Protein AF-A0A183DVW0-F1 (afdb_monomer_lite)

Foldseek 3Di:
DDDPDPDPDDPDPDDDDDDDDDDDDPDPPPPV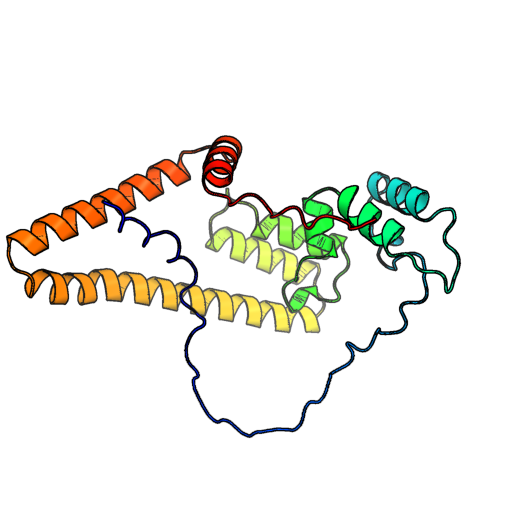PPPQPFFDQDPCLVLDDPPLSVVLCVLCVPDDTNDDCPVSVVVNLVPDDPLRNCLVVNDQQPLCPPPRSVLSSLLVCLVVPPVDDDVRSVVSNLVSCVVGGDPVSNVSVVVVVVVVVVVVVVVVCCCVCCVPPVCVVVLVVDDPVVNVVVVVVVVVVVVVVVVCVPDDPVVNVVVVVVPDDDDPPPDPDD

Sequence (222 aa):
MFYLFLSFMEFSYVQAMQWATIRVHPALFISQEAATRQCSLPSFVNDLPNVERKEVIAVWKDYKRGEDCSEQRQETQEILPSDVRALLFGRPPAFLKDAPVAVKKMFRDIMQNKSVDHEEKKQQLSKLAEEVLSRRQLSDFKRYLDEHEQRRQEFQNKVSHNILNANSVIVNSLSPEARDVYEKLERLKIERAKLIEEMNDDVRKELRDLYRKPKSKKSRKS

Structure (mmCIF, N/CA/C/O backbone):
data_AF-A0A183DVW0-F1
#
_entry.id   AF-A0A183DVW0-F1
#
loop_
_atom_site.group_PDB
_atom_site.id
_atom_site.type_symbol
_atom_site.label_atom_id
_atom_site.label_alt_id
_atom_site.label_comp_id
_atom_site.label_asym_id
_atom_site.label_entity_id
_atom_site.label_seq_id
_atom_site.pdbx_PDB_ins_code
_atom_site.Cartn_x
_atom_site.Cartn_y
_atom_site.Cartn_z
_atom_site.occupancy
_atom_site.B_iso_or_equiv
_atom_site.auth_seq_id
_atom_site.auth_comp_id
_atom_site.auth_asym_id
_atom_site.auth_atom_id
_atom_site.pdbx_PDB_model_num
ATOM 1 N N . MET A 1 1 ? -4.619 34.168 24.672 1.00 39.38 1 MET A N 1
ATOM 2 C CA . MET A 1 1 ? -4.550 34.008 23.204 1.00 39.38 1 MET A CA 1
ATOM 3 C C . MET A 1 1 ? -3.411 33.041 22.909 1.00 39.38 1 MET A C 1
ATOM 5 O O . MET A 1 1 ? -2.338 33.251 23.450 1.00 39.38 1 MET A O 1
ATOM 9 N N . PHE A 1 2 ? -3.676 32.003 22.110 1.00 31.91 2 PHE A N 1
ATOM 10 C CA . PHE A 1 2 ? -2.737 30.970 21.635 1.00 31.91 2 PHE A CA 1
ATOM 11 C C . PHE A 1 2 ? -2.302 29.858 22.603 1.00 31.91 2 PHE A C 1
ATOM 13 O O . PHE A 1 2 ? -1.141 29.764 22.967 1.00 31.91 2 PHE A O 1
ATOM 20 N N . TYR A 1 3 ? -3.218 28.924 22.876 1.00 26.55 3 TYR A N 1
ATOM 21 C CA . TYR A 1 3 ? -2.894 27.490 22.953 1.00 26.55 3 TYR A CA 1
ATOM 22 C C . TYR A 1 3 ? -4.034 26.685 22.306 1.00 26.55 3 TYR A C 1
ATOM 24 O O . TYR A 1 3 ? -4.812 26.006 22.961 1.00 26.55 3 TYR A O 1
ATOM 32 N N . LEU A 1 4 ? -4.151 26.812 20.982 1.00 33.84 4 LEU A N 1
ATOM 33 C CA . LEU A 1 4 ? -4.929 25.925 20.112 1.00 33.84 4 LEU A CA 1
ATOM 34 C C . LEU A 1 4 ? -3.948 25.338 19.094 1.00 33.84 4 LEU A C 1
ATOM 36 O O . LEU A 1 4 ? -3.818 25.857 17.992 1.00 33.84 4 LEU A O 1
ATOM 40 N N . PHE A 1 5 ? -3.174 24.324 19.490 1.00 32.84 5 PHE A N 1
ATOM 41 C CA . PHE A 1 5 ? -2.245 23.644 18.571 1.00 32.84 5 PHE A CA 1
ATOM 42 C C . PHE A 1 5 ? -2.031 22.153 18.878 1.00 32.84 5 PHE A C 1
ATOM 44 O O . PHE A 1 5 ? -1.003 21.580 18.528 1.00 32.84 5 PHE A O 1
ATOM 51 N N . LEU A 1 6 ? -3.013 21.491 19.496 1.00 31.42 6 LEU A N 1
ATOM 52 C CA . LEU A 1 6 ? -2.963 20.054 19.776 1.00 31.42 6 LEU A CA 1
ATOM 53 C C . LEU A 1 6 ? -4.195 19.352 19.200 1.00 31.42 6 LEU A C 1
ATOM 55 O O . LEU A 1 6 ? -5.159 19.112 19.915 1.00 31.42 6 LEU A O 1
ATOM 59 N N . SER A 1 7 ? -4.181 19.058 17.895 1.00 30.20 7 SER A N 1
ATOM 60 C CA . SER A 1 7 ? -5.016 17.999 17.277 1.00 30.20 7 SER A CA 1
ATOM 61 C C . SER A 1 7 ? -4.587 17.646 15.844 1.00 30.20 7 SER A C 1
ATOM 63 O O . SER A 1 7 ? -5.391 17.215 15.021 1.00 30.20 7 SER A O 1
ATOM 65 N N . PHE A 1 8 ? -3.301 17.799 15.524 1.00 31.66 8 PHE A N 1
ATOM 66 C CA . PHE A 1 8 ? -2.754 17.378 14.233 1.00 31.66 8 PHE A CA 1
ATOM 67 C C . PHE A 1 8 ? -1.784 16.208 14.396 1.00 31.66 8 PHE A C 1
ATOM 69 O O . PHE A 1 8 ? -0.698 16.255 13.836 1.00 31.66 8 PHE A O 1
ATOM 76 N N . MET A 1 9 ? -2.116 15.192 15.207 1.00 30.73 9 MET A N 1
ATOM 77 C CA . MET A 1 9 ? -1.279 13.986 15.307 1.00 30.73 9 MET A CA 1
ATOM 78 C C . MET A 1 9 ? -1.910 12.814 16.090 1.00 30.73 9 MET A C 1
ATOM 80 O O . MET A 1 9 ? -1.334 12.342 17.056 1.00 30.73 9 MET A O 1
ATOM 84 N N . GLU A 1 10 ? -3.054 12.277 15.662 1.00 32.62 10 GLU A N 1
ATOM 85 C CA . GLU A 1 10 ? -3.499 10.943 16.128 1.00 32.62 10 GLU A CA 1
ATOM 86 C C . GLU A 1 10 ? -3.993 10.066 14.970 1.00 32.62 10 GLU A C 1
ATOM 88 O O . GLU A 1 10 ? -5.107 9.561 14.944 1.00 32.62 10 GLU A O 1
ATOM 93 N N . PHE A 1 11 ? -3.114 9.880 13.985 1.00 29.50 11 PHE A N 1
ATOM 94 C CA . PHE A 1 11 ? -3.151 8.736 13.066 1.00 29.50 11 PHE A CA 1
ATOM 95 C C . PHE A 1 11 ? -1.743 8.134 12.932 1.00 29.50 11 PHE A C 1
ATOM 97 O O . PHE A 1 11 ? -1.257 7.896 11.836 1.00 29.50 11 PHE A O 1
ATOM 104 N N . SER A 1 12 ? -1.071 7.936 14.073 1.00 36.94 12 SER A N 1
ATOM 105 C CA . SER A 1 12 ? 0.217 7.230 14.183 1.00 36.94 12 SER A CA 1
ATOM 106 C C . SER A 1 12 ? 0.403 6.666 15.600 1.00 36.94 12 SER A C 1
ATOM 108 O O . SER A 1 12 ? 1.371 6.994 16.276 1.00 36.94 12 SER A O 1
ATOM 110 N N . TYR A 1 13 ? -0.530 5.845 16.090 1.00 30.42 13 TYR A N 1
ATOM 111 C CA . TYR A 1 13 ? -0.433 5.234 17.425 1.00 30.42 13 TYR A CA 1
ATOM 112 C C . TYR A 1 13 ? -0.079 3.742 17.354 1.00 30.42 13 TYR A C 1
ATOM 114 O O . TYR A 1 13 ? -0.803 2.899 17.862 1.00 30.42 13 TYR A O 1
ATOM 122 N N . VAL A 1 14 ? 1.051 3.414 16.717 1.00 32.41 14 VAL A N 1
ATOM 123 C CA . VAL A 1 14 ? 1.856 2.218 17.041 1.00 32.41 14 VAL A CA 1
ATOM 124 C C . VAL A 1 14 ? 3.327 2.530 16.736 1.00 32.41 14 VAL A C 1
ATOM 126 O O . VAL A 1 14 ? 3.846 2.082 15.724 1.00 32.41 14 VAL A O 1
ATOM 129 N N . GLN A 1 15 ? 3.993 3.346 17.561 1.00 34.50 15 GLN A N 1
ATOM 130 C CA . GLN A 1 15 ? 5.460 3.319 17.733 1.00 34.50 15 GLN A CA 1
ATOM 131 C C . GLN A 1 15 ? 5.902 4.341 18.791 1.00 34.50 15 GLN A C 1
ATOM 133 O O . GLN A 1 15 ? 6.433 5.397 18.468 1.00 34.50 15 GLN A O 1
ATOM 138 N N . ALA A 1 16 ? 5.687 4.041 20.072 1.00 31.92 16 ALA A N 1
ATOM 139 C CA . ALA A 1 16 ? 6.362 4.771 21.147 1.00 31.92 16 ALA A CA 1
ATOM 140 C C . ALA A 1 16 ? 6.329 3.992 22.469 1.00 31.92 16 ALA A C 1
ATOM 142 O O . ALA A 1 16 ? 5.643 4.388 23.401 1.00 31.92 16 ALA A O 1
ATOM 143 N N . MET A 1 17 ? 7.087 2.898 22.570 1.00 28.72 17 MET A N 1
ATOM 144 C CA . MET A 1 17 ? 7.565 2.403 23.867 1.00 28.72 17 MET A CA 1
ATOM 145 C C . MET A 1 17 ? 8.915 1.702 23.708 1.00 28.72 17 MET A C 1
ATOM 147 O O . MET A 1 17 ? 8.963 0.507 23.446 1.00 28.72 17 MET A O 1
ATOM 151 N N . GLN A 1 18 ? 10.005 2.448 23.899 1.00 29.31 18 GLN A N 1
ATOM 152 C CA . GLN A 1 18 ? 11.153 1.967 24.675 1.00 29.31 18 GLN A CA 1
ATOM 153 C C . GLN A 1 18 ? 12.089 3.133 25.000 1.00 29.31 18 GLN A C 1
ATOM 155 O O . GLN A 1 18 ? 12.754 3.681 24.125 1.00 29.31 18 GLN A O 1
ATOM 160 N N . TRP A 1 19 ? 12.118 3.518 26.277 1.00 25.92 19 TRP A N 1
ATOM 161 C CA . TRP A 1 19 ? 13.120 4.419 26.836 1.00 25.92 19 TRP A CA 1
ATOM 162 C C . TRP A 1 19 ? 14.143 3.611 27.646 1.00 25.92 19 TRP A C 1
ATOM 164 O O . TRP A 1 19 ? 13.775 2.749 28.437 1.00 25.92 19 TRP A O 1
ATOM 174 N N . ALA A 1 20 ? 15.410 3.986 27.449 1.00 27.67 20 ALA A N 1
ATOM 175 C CA . ALA A 1 20 ? 16.550 3.907 28.365 1.00 27.67 20 ALA A CA 1
ATOM 176 C C . ALA A 1 20 ? 17.162 2.535 28.729 1.00 27.67 20 ALA A C 1
ATOM 178 O O . ALA A 1 20 ? 16.873 1.954 29.767 1.00 27.67 20 ALA A O 1
ATOM 179 N N . THR A 1 21 ? 18.218 2.161 27.998 1.00 30.52 21 THR A N 1
ATOM 180 C CA . THR A 1 21 ? 19.529 1.930 28.637 1.00 30.52 21 THR A CA 1
ATOM 181 C C . THR A 1 21 ? 20.611 2.670 27.845 1.00 30.52 21 THR A C 1
ATOM 183 O O . THR A 1 21 ? 20.886 2.380 26.684 1.00 30.52 21 THR A O 1
ATOM 186 N N . ILE A 1 22 ? 21.191 3.696 28.468 1.00 32.31 22 ILE A N 1
ATOM 187 C CA . ILE A 1 22 ? 22.300 4.480 27.923 1.00 32.31 22 ILE A CA 1
ATOM 188 C C . ILE A 1 22 ? 23.582 3.685 28.187 1.00 32.31 22 ILE A C 1
ATOM 190 O O . ILE A 1 22 ? 24.065 3.638 29.316 1.00 32.31 22 ILE A O 1
ATOM 194 N N . ARG A 1 23 ? 24.151 3.068 27.148 1.00 37.84 23 ARG A N 1
ATOM 195 C CA . ARG A 1 23 ? 25.594 2.811 27.099 1.00 37.84 23 ARG A CA 1
ATOM 196 C C . ARG A 1 23 ? 26.214 3.899 26.245 1.00 37.84 23 ARG A C 1
ATOM 198 O O . ARG A 1 23 ? 25.945 3.993 25.052 1.00 37.84 23 ARG A O 1
ATOM 205 N N . VAL A 1 24 ? 27.038 4.721 26.882 1.00 37.19 24 VAL A N 1
ATOM 206 C CA . VAL A 1 24 ? 27.947 5.638 26.203 1.00 37.19 24 VAL A CA 1
ATOM 207 C C . VAL A 1 24 ? 28.871 4.771 25.348 1.00 37.19 24 VAL A C 1
ATOM 209 O O . VAL A 1 24 ? 29.672 3.996 25.871 1.00 37.19 24 VAL A O 1
ATOM 212 N N . HIS A 1 25 ? 28.692 4.818 24.031 1.00 33.09 25 HIS A N 1
ATOM 213 C CA . HIS A 1 25 ? 29.656 4.290 23.076 1.00 33.09 25 HIS A CA 1
ATOM 214 C C . HIS A 1 25 ? 30.290 5.468 22.343 1.00 33.09 25 HIS A C 1
ATOM 216 O O . HIS A 1 25 ? 29.579 6.405 21.967 1.00 33.09 25 HIS A O 1
ATOM 222 N N . PRO A 1 26 ? 31.628 5.464 22.220 1.00 35.41 26 PRO A N 1
ATOM 223 C CA . PRO A 1 26 ? 32.375 6.559 21.632 1.00 35.41 26 PRO A CA 1
ATOM 224 C C . PRO A 1 26 ? 31.905 6.777 20.198 1.00 35.41 26 PRO A C 1
ATOM 226 O O . PRO A 1 26 ? 31.497 5.833 19.524 1.00 35.41 26 PRO A O 1
ATOM 229 N N . ALA A 1 27 ? 31.943 8.038 19.775 1.00 41.25 27 ALA A N 1
ATOM 230 C CA . ALA A 1 27 ? 31.531 8.517 18.469 1.00 41.25 27 ALA A CA 1
ATOM 231 C C . ALA A 1 27 ? 32.080 7.646 17.327 1.00 41.25 27 ALA A C 1
ATOM 233 O O . ALA A 1 27 ? 33.147 7.901 16.777 1.00 41.25 27 ALA A O 1
ATOM 234 N N . LEU A 1 28 ? 31.303 6.644 16.924 1.00 30.86 28 LEU A N 1
ATOM 235 C CA . LEU A 1 28 ? 31.358 6.106 15.583 1.00 30.86 28 LEU A CA 1
ATOM 236 C C . LEU A 1 28 ? 30.520 7.061 14.748 1.00 30.86 28 LEU A C 1
ATOM 238 O O . LEU A 1 28 ? 29.301 6.928 14.630 1.00 30.86 28 LEU A O 1
ATOM 242 N N . PHE A 1 29 ? 31.201 8.056 14.182 1.00 35.06 29 PHE A N 1
ATOM 243 C CA . PHE A 1 29 ? 30.840 8.536 12.860 1.00 35.06 29 PHE A CA 1
ATOM 244 C C . PHE A 1 29 ? 30.747 7.295 11.971 1.00 35.06 29 PHE A C 1
ATOM 246 O O . PHE A 1 29 ? 31.742 6.831 11.418 1.00 35.06 29 PHE A O 1
ATOM 253 N N . ILE A 1 30 ? 29.549 6.724 11.866 1.00 37.38 30 ILE A N 1
ATOM 254 C CA . ILE A 1 30 ? 29.206 5.874 10.740 1.00 37.38 30 ILE A CA 1
ATOM 255 C C . ILE A 1 30 ? 29.160 6.857 9.581 1.00 37.38 30 ILE A C 1
ATOM 257 O O . ILE A 1 30 ? 28.133 7.472 9.295 1.00 37.38 30 ILE A O 1
ATOM 261 N N . SER A 1 31 ? 30.337 7.078 8.989 1.00 36.72 31 SER A N 1
ATOM 262 C CA . SER A 1 31 ? 30.444 7.486 7.603 1.00 36.72 31 SER A CA 1
ATOM 263 C C . SER A 1 31 ? 29.489 6.564 6.876 1.00 36.72 31 SER A C 1
ATOM 265 O O . SER A 1 31 ? 29.667 5.346 6.890 1.00 36.72 31 SER A O 1
ATOM 267 N N . GLN A 1 32 ? 28.379 7.137 6.421 1.00 36.25 32 GLN A N 1
ATOM 268 C CA . GLN A 1 32 ? 27.374 6.443 5.652 1.00 36.25 32 GLN A CA 1
ATOM 269 C C . GLN A 1 32 ? 28.138 5.834 4.495 1.00 36.25 32 GLN A C 1
ATOM 271 O O . GLN A 1 32 ? 28.604 6.557 3.617 1.00 36.25 32 GLN A O 1
ATOM 276 N N . GLU A 1 33 ? 28.376 4.533 4.592 1.00 39.00 33 GLU A N 1
ATOM 277 C CA . GLU A 1 33 ? 29.181 3.805 3.643 1.00 39.00 33 GLU A CA 1
ATOM 278 C C . GLU A 1 33 ? 28.456 3.966 2.320 1.00 39.00 33 GLU A C 1
ATOM 280 O O . GLU A 1 33 ? 27.382 3.403 2.079 1.00 39.00 33 GLU A O 1
ATOM 285 N N . ALA A 1 34 ? 28.992 4.881 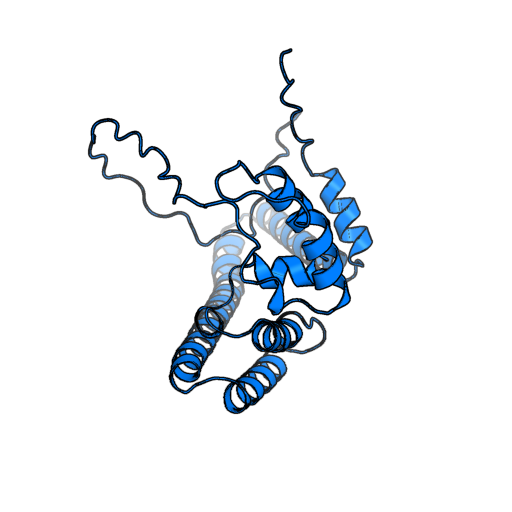1.516 1.00 41.25 34 ALA A N 1
ATOM 286 C CA . ALA A 1 34 ? 28.664 5.056 0.135 1.00 41.25 34 ALA A CA 1
ATOM 287 C C . ALA A 1 34 ? 29.018 3.717 -0.493 1.00 41.25 34 ALA A C 1
ATOM 289 O O . ALA A 1 34 ? 30.143 3.504 -0.937 1.00 41.25 34 ALA A O 1
ATOM 290 N N . ALA A 1 35 ? 28.054 2.790 -0.472 1.00 42.34 35 ALA A N 1
ATOM 291 C CA . ALA A 1 35 ? 28.024 1.675 -1.389 1.00 42.34 35 ALA A CA 1
ATOM 292 C C . ALA A 1 35 ? 28.413 2.291 -2.722 1.00 42.34 35 ALA A C 1
ATOM 294 O O . ALA A 1 35 ? 27.750 3.227 -3.174 1.00 42.34 35 ALA A O 1
ATOM 295 N N . THR A 1 36 ? 29.557 1.877 -3.242 1.00 47.56 36 THR A N 1
ATOM 296 C CA . THR A 1 36 ? 30.222 2.425 -4.414 1.00 47.56 36 THR A CA 1
ATOM 297 C C . THR A 1 36 ? 29.284 2.282 -5.608 1.00 47.56 36 THR A C 1
ATOM 299 O O . THR A 1 36 ? 29.348 1.333 -6.384 1.00 47.56 36 THR A O 1
ATOM 302 N N . ARG A 1 37 ? 28.322 3.203 -5.731 1.00 59.03 37 ARG A N 1
ATOM 303 C CA . ARG A 1 37 ? 27.314 3.223 -6.785 1.00 59.03 37 ARG A CA 1
ATOM 304 C C . ARG A 1 37 ? 27.993 3.779 -8.016 1.00 59.03 37 ARG A C 1
ATOM 306 O O . ARG A 1 37 ? 27.774 4.934 -8.366 1.00 59.03 37 ARG A O 1
ATOM 313 N N . GLN A 1 38 ? 28.821 2.952 -8.651 1.00 68.44 38 GLN A N 1
ATOM 314 C CA . GLN A 1 38 ? 29.338 3.230 -9.982 1.00 68.44 38 GLN A CA 1
ATOM 315 C C . GLN A 1 38 ? 28.176 3.756 -10.823 1.00 68.44 38 GLN A C 1
ATOM 317 O O . GLN A 1 38 ? 27.142 3.082 -10.937 1.00 68.44 38 GLN A O 1
ATOM 322 N N . CYS A 1 39 ? 28.304 4.984 -11.331 1.00 79.69 39 CYS A N 1
ATOM 323 C CA . CYS A 1 39 ? 27.283 5.529 -12.202 1.00 79.69 39 CYS A CA 1
ATOM 324 C C . CYS A 1 39 ? 27.058 4.558 -13.364 1.00 79.69 39 CYS A C 1
ATOM 326 O O . CYS A 1 39 ? 27.977 4.191 -14.095 1.00 79.69 39 CYS A O 1
ATOM 328 N N . SER A 1 40 ? 25.841 4.042 -13.433 1.00 82.25 40 SER A N 1
ATOM 329 C CA . SER A 1 40 ? 25.430 2.994 -14.351 1.00 82.25 40 SER A CA 1
ATOM 330 C C . SER A 1 40 ? 23.932 3.098 -14.553 1.00 82.25 40 SER A C 1
ATOM 332 O O . SER A 1 40 ? 23.210 3.488 -13.628 1.00 82.25 40 SER A O 1
ATOM 334 N N . LEU A 1 41 ? 23.486 2.741 -15.759 1.00 86.19 41 LEU A N 1
ATOM 335 C CA . LEU A 1 41 ? 22.072 2.680 -16.093 1.00 86.19 41 LEU A CA 1
ATOM 336 C C . LEU A 1 41 ? 21.328 1.840 -15.036 1.00 86.19 41 LEU A C 1
ATOM 338 O O . LEU A 1 41 ? 21.763 0.720 -14.746 1.00 86.19 41 LEU A O 1
ATOM 342 N N . PRO A 1 42 ? 20.234 2.347 -14.440 1.00 84.25 42 PRO A N 1
ATOM 343 C CA . PRO A 1 42 ? 19.524 1.610 -13.409 1.00 84.25 42 PRO A CA 1
ATOM 344 C C . PRO A 1 42 ? 19.016 0.259 -13.925 1.00 84.25 42 PRO A C 1
ATOM 346 O O . PRO A 1 42 ? 18.462 0.163 -15.018 1.00 84.25 42 PRO A O 1
ATOM 349 N N . SER A 1 43 ? 19.152 -0.791 -13.114 1.00 83.12 43 SER A N 1
ATOM 350 C CA . SER A 1 43 ? 18.784 -2.158 -13.513 1.00 83.12 43 SER A CA 1
ATOM 351 C C . SER A 1 43 ? 17.299 -2.327 -13.855 1.00 83.12 43 SER A C 1
ATOM 353 O O . SER A 1 43 ? 16.956 -3.195 -14.648 1.00 83.12 43 SER A O 1
ATOM 355 N N . PHE A 1 44 ? 16.428 -1.478 -13.303 1.00 83.88 44 PHE A N 1
ATOM 356 C CA . PHE A 1 44 ? 14.981 -1.520 -13.528 1.00 83.88 44 PHE A CA 1
ATOM 357 C C . PHE A 1 44 ? 14.536 -0.928 -14.874 1.00 83.88 44 PHE A C 1
ATOM 359 O O . PHE A 1 44 ? 13.359 -1.026 -15.210 1.00 83.88 44 PHE A O 1
ATOM 366 N N . VAL A 1 45 ? 15.427 -0.288 -15.647 1.00 87.00 45 VAL A N 1
ATOM 367 C CA . VAL A 1 45 ? 15.048 0.395 -16.902 1.00 87.00 45 VAL A CA 1
ATOM 368 C C . VAL A 1 45 ? 14.399 -0.569 -17.897 1.00 87.00 45 VAL A C 1
ATOM 370 O O . VAL A 1 45 ? 13.431 -0.214 -18.563 1.00 87.00 45 VAL A O 1
ATOM 373 N N . ASN A 1 46 ? 14.871 -1.815 -17.953 1.00 84.31 46 ASN A N 1
ATOM 374 C CA . ASN A 1 46 ? 14.315 -2.831 -18.849 1.00 84.31 46 ASN A CA 1
ATOM 375 C C . ASN A 1 46 ? 12.922 -3.323 -18.433 1.00 84.31 46 ASN A C 1
ATOM 377 O O . ASN A 1 46 ? 12.201 -3.868 -19.270 1.00 84.31 46 ASN A O 1
ATOM 381 N N . ASP A 1 47 ? 12.528 -3.091 -17.181 1.00 81.44 47 ASP A N 1
ATOM 382 C CA . ASP A 1 47 ? 11.229 -3.491 -16.638 1.00 81.44 47 ASP A CA 1
ATOM 383 C C . ASP A 1 47 ? 10.168 -2.388 -16.785 1.00 81.44 47 ASP A C 1
ATOM 385 O O . ASP A 1 47 ? 8.994 -2.606 -16.482 1.00 81.44 47 ASP A O 1
ATOM 389 N N . LEU A 1 48 ? 10.569 -1.196 -17.244 1.00 83.06 48 LEU A N 1
ATOM 390 C CA . LEU A 1 48 ? 9.665 -0.074 -17.476 1.00 83.06 48 LEU A CA 1
ATOM 391 C C . LEU A 1 48 ? 8.804 -0.287 -18.732 1.00 83.06 48 LEU A C 1
ATOM 393 O O . LEU A 1 48 ? 9.296 -0.857 -19.723 1.00 83.06 48 LEU A O 1
ATOM 397 N N . PRO A 1 49 ? 7.555 0.225 -18.747 1.00 83.31 49 PRO A N 1
ATOM 398 C CA . PRO A 1 49 ? 6.770 0.307 -19.971 1.00 83.31 49 PRO A CA 1
ATOM 399 C C . PRO A 1 49 ? 7.470 1.186 -21.020 1.00 83.31 49 PRO A C 1
ATOM 401 O O . PRO A 1 49 ? 8.379 1.960 -20.722 1.00 83.31 49 PRO A O 1
ATOM 404 N N . ASN A 1 50 ? 7.090 1.018 -22.289 1.00 86.25 50 ASN A N 1
ATOM 405 C CA . ASN A 1 50 ? 7.842 1.569 -23.423 1.00 86.25 50 ASN A CA 1
ATOM 406 C C . ASN A 1 50 ? 8.002 3.098 -23.398 1.00 86.25 50 ASN A C 1
ATOM 408 O O . ASN A 1 50 ? 8.994 3.593 -23.933 1.00 86.25 50 ASN A O 1
ATOM 412 N N . VAL A 1 51 ? 7.043 3.833 -22.831 1.00 86.19 51 VAL A N 1
ATOM 413 C CA . VAL A 1 51 ? 7.074 5.302 -22.778 1.00 86.19 51 VAL A CA 1
ATOM 414 C C . VAL A 1 51 ? 8.110 5.753 -21.750 1.00 86.19 51 VAL A C 1
ATOM 416 O O . VAL A 1 51 ? 9.112 6.364 -22.115 1.00 86.19 51 VAL A O 1
ATOM 419 N N . GLU A 1 52 ? 7.948 5.329 -20.499 1.00 84.62 52 GLU A N 1
ATOM 420 C CA . GLU A 1 52 ? 8.825 5.674 -19.380 1.00 84.62 52 GLU A CA 1
ATOM 421 C C . GLU A 1 52 ? 10.250 5.165 -19.611 1.00 84.62 52 GLU A C 1
ATOM 423 O O . GLU A 1 52 ? 11.226 5.838 -19.288 1.00 84.62 52 GLU A O 1
ATOM 428 N N . ARG A 1 53 ? 10.401 3.986 -20.230 1.00 88.56 53 ARG A N 1
ATOM 429 C CA . ARG A 1 53 ? 11.712 3.441 -20.600 1.00 88.56 53 ARG A CA 1
ATOM 430 C C . ARG A 1 53 ? 12.483 4.391 -21.510 1.00 88.56 53 ARG A C 1
ATOM 432 O O . ARG A 1 53 ? 13.671 4.601 -21.286 1.00 88.56 53 ARG A O 1
ATOM 439 N N . LYS A 1 54 ? 11.835 4.936 -22.545 1.00 90.19 54 LYS A N 1
ATOM 440 C CA . LYS A 1 54 ? 12.488 5.843 -23.501 1.00 90.19 54 LYS A CA 1
ATOM 441 C C . LYS A 1 54 ? 12.925 7.137 -22.822 1.00 90.19 54 LYS A C 1
ATOM 443 O O . LYS A 1 54 ? 14.039 7.587 -23.070 1.00 90.19 54 LYS A O 1
ATOM 448 N N . GLU A 1 55 ? 12.088 7.688 -21.948 1.00 88.38 55 GLU A N 1
ATOM 449 C CA . GLU A 1 55 ? 12.407 8.903 -21.191 1.00 88.38 55 GLU A CA 1
ATOM 450 C C . GLU A 1 55 ? 13.589 8.678 -20.242 1.00 88.38 55 GLU A C 1
ATOM 452 O O . GLU A 1 55 ? 14.543 9.454 -20.249 1.00 88.38 55 GLU A O 1
ATOM 457 N N . VAL A 1 56 ? 13.599 7.565 -19.499 1.00 88.06 56 VAL A N 1
ATOM 458 C CA . VAL A 1 56 ? 14.728 7.239 -18.617 1.00 88.06 56 VAL A CA 1
ATOM 459 C C . VAL A 1 56 ? 16.001 6.970 -19.425 1.00 88.06 56 VAL A C 1
ATOM 461 O O . VAL A 1 56 ? 17.063 7.457 -19.056 1.00 88.06 56 VAL A O 1
ATOM 464 N N . ILE A 1 57 ? 15.941 6.272 -20.562 1.00 90.62 57 ILE A N 1
ATOM 465 C CA . ILE A 1 57 ? 17.125 6.100 -21.424 1.00 90.62 57 ILE A CA 1
ATOM 466 C C . ILE A 1 57 ? 17.655 7.457 -21.916 1.00 90.62 57 ILE A C 1
ATOM 468 O O . ILE A 1 57 ? 18.868 7.637 -21.981 1.00 90.62 57 ILE A O 1
ATOM 472 N N . ALA A 1 58 ? 16.779 8.424 -22.211 1.00 90.69 58 ALA A N 1
ATOM 473 C CA . ALA A 1 58 ? 17.186 9.758 -22.649 1.00 90.69 58 ALA A CA 1
ATOM 474 C C . ALA A 1 58 ? 17.918 10.550 -21.552 1.00 90.69 58 ALA A C 1
ATOM 476 O O . ALA A 1 58 ? 18.935 11.174 -21.850 1.00 90.69 58 ALA A O 1
ATOM 477 N N . VAL A 1 59 ? 17.463 10.470 -20.295 1.00 88.50 59 VAL A N 1
ATOM 478 C CA . VAL A 1 59 ? 18.148 11.071 -19.128 1.00 88.50 59 VAL A CA 1
ATOM 479 C C . VAL A 1 59 ? 19.548 10.475 -18.937 1.00 88.50 59 VAL A C 1
ATOM 481 O O . VAL A 1 59 ? 20.492 11.160 -18.552 1.00 88.50 59 VAL A O 1
ATOM 484 N N . TRP A 1 60 ? 19.705 9.188 -19.244 1.00 90.75 60 TRP A N 1
ATOM 485 C CA . TRP A 1 60 ? 20.954 8.449 -19.069 1.00 90.75 60 TRP A CA 1
ATOM 486 C C . TRP A 1 60 ? 21.784 8.337 -20.363 1.00 90.75 60 TRP A C 1
ATOM 488 O O . TRP A 1 60 ? 22.744 7.582 -20.403 1.00 90.75 60 TRP A O 1
ATOM 498 N N . LYS A 1 61 ? 21.482 9.064 -21.442 1.00 87.56 61 LYS A N 1
ATOM 499 C CA . LYS A 1 61 ? 22.186 8.871 -22.729 1.00 87.56 61 LYS A CA 1
ATOM 500 C C . LYS A 1 61 ? 23.698 9.169 -22.677 1.00 87.56 61 LYS A C 1
ATOM 502 O O . LYS A 1 61 ? 24.463 8.504 -23.367 1.00 87.56 61 LYS A O 1
ATOM 507 N N . ASP A 1 62 ? 24.113 10.109 -21.823 1.00 84.50 62 ASP A N 1
ATOM 508 C CA . ASP A 1 62 ? 25.495 10.612 -21.735 1.00 84.50 62 ASP A CA 1
ATOM 509 C C . ASP A 1 62 ? 26.193 10.238 -20.409 1.00 84.50 62 ASP A C 1
ATOM 511 O O . ASP A 1 62 ? 27.202 10.844 -20.041 1.00 84.50 62 ASP A O 1
ATOM 515 N N . TYR A 1 63 ? 25.668 9.260 -19.654 1.00 84.94 63 TYR A N 1
ATOM 516 C CA . TYR A 1 63 ? 26.270 8.891 -18.368 1.00 84.94 63 TYR A CA 1
ATOM 517 C C . TYR A 1 63 ? 27.645 8.237 -18.562 1.00 84.94 63 TYR A C 1
ATOM 519 O O . TYR A 1 63 ? 27.843 7.396 -19.444 1.00 84.94 63 TYR A O 1
ATOM 527 N N . LYS A 1 64 ? 28.592 8.549 -17.672 1.00 80.81 64 LYS A N 1
ATOM 528 C CA . LYS A 1 64 ? 29.912 7.910 -17.650 1.00 80.81 64 LYS A CA 1
ATOM 529 C C . LYS A 1 64 ? 30.109 7.094 -16.387 1.00 80.81 64 LYS A C 1
ATOM 531 O O . LYS A 1 64 ? 29.768 7.498 -15.276 1.00 80.81 64 LYS A O 1
ATOM 536 N N . ARG A 1 65 ? 30.691 5.907 -16.558 1.00 77.12 65 ARG A N 1
ATOM 537 C CA . ARG A 1 65 ? 30.952 4.999 -15.442 1.00 77.12 65 ARG A CA 1
ATOM 538 C C . ARG A 1 65 ? 31.996 5.606 -14.507 1.00 77.12 65 ARG A C 1
ATOM 540 O O . ARG A 1 65 ? 33.123 5.840 -14.920 1.00 77.12 65 ARG A O 1
ATOM 547 N N . GLY A 1 66 ? 31.619 5.789 -13.245 1.00 70.81 66 GLY A N 1
ATOM 548 C CA . GLY A 1 66 ? 32.501 6.330 -12.205 1.00 70.81 66 GLY A CA 1
ATOM 549 C C . GLY A 1 66 ? 32.357 7.833 -11.950 1.00 70.81 66 GLY A C 1
ATOM 550 O O . GLY A 1 66 ? 32.939 8.310 -10.982 1.00 70.81 66 GLY A O 1
ATOM 551 N N . GLU A 1 67 ? 31.560 8.554 -12.744 1.00 81.75 67 GLU A N 1
ATOM 552 C CA . GLU A 1 67 ? 31.166 9.937 -12.437 1.00 81.75 67 GLU A CA 1
ATOM 553 C C . GLU A 1 67 ? 30.014 9.985 -11.415 1.00 81.75 67 GLU A C 1
ATOM 555 O O . GLU A 1 67 ? 29.389 8.962 -11.105 1.00 81.75 67 GLU A O 1
ATOM 560 N N . ASP A 1 68 ? 29.744 11.172 -10.863 1.00 81.62 68 ASP A N 1
ATOM 561 C CA . ASP A 1 68 ? 28.556 11.401 -10.042 1.00 81.62 68 ASP A CA 1
ATOM 562 C C . ASP A 1 68 ? 27.317 11.475 -10.938 1.00 81.62 68 ASP A C 1
ATOM 564 O O . ASP A 1 68 ? 27.265 12.257 -11.880 1.00 81.62 68 ASP A O 1
ATOM 568 N N . CYS A 1 69 ? 26.310 10.661 -10.621 1.00 86.62 69 CYS A N 1
ATOM 569 C CA . CYS A 1 69 ? 25.042 10.625 -11.347 1.00 86.62 69 CYS A CA 1
ATOM 570 C C . CYS A 1 69 ? 23.853 10.986 -10.461 1.00 86.62 69 CYS A C 1
ATOM 572 O O . CYS A 1 69 ? 22.756 10.441 -10.603 1.00 86.62 69 CYS A O 1
ATOM 574 N N . SER A 1 70 ? 24.087 11.859 -9.481 1.00 82.81 70 SER A N 1
ATOM 575 C CA . SER A 1 70 ? 23.051 1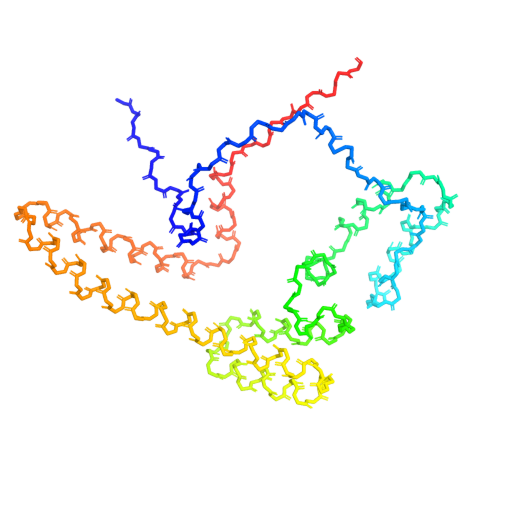2.384 -8.593 1.00 82.81 70 SER A CA 1
ATOM 576 C C . SER A 1 70 ? 21.952 13.119 -9.365 1.00 82.81 70 SER A C 1
ATOM 578 O O . SER A 1 70 ? 20.776 12.902 -9.073 1.00 82.81 70 SER A O 1
ATOM 580 N N . GLU A 1 71 ? 22.307 13.895 -10.394 1.00 81.88 71 GLU A N 1
ATOM 581 C CA . GLU A 1 71 ? 21.344 14.625 -11.231 1.00 81.88 71 GLU A CA 1
ATOM 582 C C . GLU A 1 71 ? 20.467 13.673 -12.051 1.00 81.88 71 GLU A C 1
ATOM 584 O O . GLU A 1 71 ? 19.246 13.712 -11.922 1.00 81.88 71 GLU A O 1
ATOM 589 N N . GLN A 1 72 ? 21.060 12.722 -12.780 1.00 85.88 72 GLN A N 1
ATOM 590 C CA . GLN A 1 72 ? 20.321 11.730 -13.573 1.00 85.88 72 GLN A CA 1
ATOM 591 C C . GLN A 1 72 ? 19.398 10.886 -12.687 1.00 85.88 72 GLN A C 1
ATOM 593 O O . GLN A 1 72 ? 18.281 10.54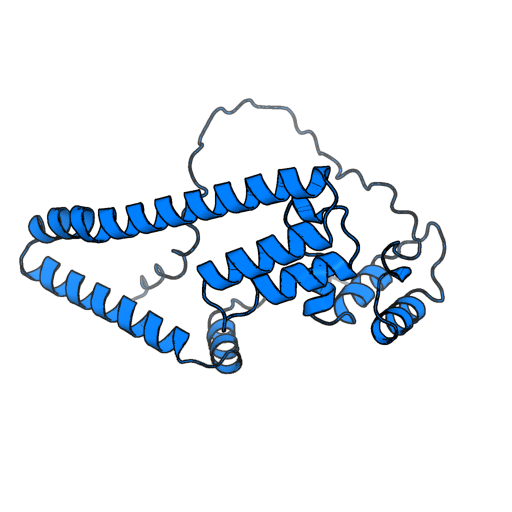2 -13.076 1.00 85.88 72 GLN A O 1
ATOM 598 N N . ARG A 1 73 ? 19.835 10.557 -11.463 1.00 84.38 73 ARG A N 1
ATOM 599 C CA . ARG A 1 73 ? 19.010 9.840 -10.478 1.00 84.38 73 ARG A CA 1
ATOM 600 C C . ARG A 1 73 ? 17.827 10.676 -10.003 1.00 84.38 73 ARG A C 1
ATOM 602 O O . ARG A 1 73 ? 16.744 10.113 -9.850 1.00 84.38 73 ARG A O 1
ATOM 609 N N . GLN A 1 74 ? 18.029 11.966 -9.746 1.00 83.06 74 GLN A N 1
ATOM 610 C CA . GLN A 1 74 ? 16.955 12.865 -9.339 1.00 83.06 74 GLN A CA 1
ATOM 611 C C . GLN A 1 74 ? 15.956 13.059 -10.482 1.00 83.06 74 GLN A C 1
ATOM 613 O O . GLN A 1 74 ? 14.764 12.836 -10.285 1.00 83.06 74 GLN A O 1
ATOM 618 N N . GLU A 1 75 ? 16.441 13.373 -11.680 1.00 85.25 75 GLU A N 1
ATOM 619 C CA . GLU A 1 75 ? 15.608 13.581 -12.862 1.00 85.25 75 GLU A CA 1
ATOM 620 C C . GLU A 1 75 ? 14.778 12.330 -13.177 1.00 85.25 75 GLU A C 1
ATOM 622 O O . GLU A 1 75 ? 13.567 12.424 -13.343 1.00 85.25 75 GLU A O 1
ATOM 627 N N . THR A 1 76 ? 15.380 11.135 -13.092 1.00 85.31 76 THR A N 1
ATOM 628 C CA . THR A 1 76 ? 14.660 9.853 -13.231 1.00 85.31 76 THR A CA 1
ATOM 629 C C . THR A 1 76 ? 13.505 9.718 -12.238 1.00 85.31 76 THR A C 1
ATOM 631 O O . THR A 1 76 ? 12.456 9.182 -12.581 1.00 85.31 76 THR A O 1
ATOM 634 N N . GLN A 1 77 ? 13.658 10.176 -10.993 1.00 82.44 77 GLN A N 1
ATOM 635 C CA . GLN A 1 77 ? 12.555 10.130 -10.029 1.00 82.44 77 GLN A CA 1
ATOM 636 C C . GLN A 1 77 ? 11.446 11.129 -10.367 1.00 82.44 77 GLN A C 1
ATOM 638 O O . GLN A 1 77 ? 10.282 10.845 -10.080 1.00 82.44 77 GLN A O 1
ATOM 643 N N . GLU A 1 78 ? 11.794 12.275 -10.948 1.00 83.38 78 GLU A N 1
ATOM 644 C CA . GLU A 1 78 ? 10.860 13.352 -11.270 1.00 83.38 78 GLU A CA 1
ATOM 645 C C . GLU A 1 78 ? 10.022 13.044 -12.516 1.00 83.38 78 GLU A C 1
ATOM 647 O O . GLU A 1 78 ? 8.803 13.219 -12.456 1.00 83.38 78 GLU A O 1
ATOM 652 N N . ILE A 1 79 ? 10.635 12.512 -13.582 1.00 83.38 79 ILE A N 1
ATOM 653 C CA . ILE A 1 79 ? 9.937 12.192 -14.841 1.00 83.38 79 ILE A CA 1
ATOM 654 C C . ILE A 1 79 ? 8.980 11.004 -14.708 1.00 83.38 79 ILE A C 1
ATOM 656 O O . ILE A 1 79 ? 7.968 10.939 -15.397 1.00 83.38 79 ILE A O 1
ATOM 660 N N . LEU A 1 80 ? 9.258 10.071 -13.790 1.00 82.25 80 LEU A N 1
ATOM 661 C CA . LEU A 1 80 ? 8.429 8.880 -13.648 1.00 82.25 80 LEU A CA 1
ATOM 662 C C . LEU A 1 80 ? 7.056 9.228 -13.049 1.00 82.25 80 LEU A C 1
ATOM 664 O O . LEU A 1 80 ? 7.008 9.853 -11.978 1.00 82.25 80 LEU A O 1
ATOM 668 N N . PRO A 1 81 ? 5.950 8.757 -13.662 1.00 82.00 81 PRO A N 1
ATOM 669 C CA . PRO A 1 81 ? 4.601 8.879 -13.118 1.00 82.00 81 PRO A CA 1
ATOM 670 C C . PRO A 1 81 ? 4.490 8.376 -11.673 1.00 82.00 81 PRO A C 1
ATOM 672 O O . PRO A 1 81 ? 5.256 7.516 -11.230 1.00 82.00 81 PRO A O 1
ATOM 675 N N . SER A 1 82 ? 3.545 8.920 -10.898 1.00 79.06 82 SER A N 1
ATOM 676 C CA . SER A 1 82 ? 3.480 8.652 -9.451 1.00 79.06 82 SER A CA 1
ATOM 677 C C . SER A 1 82 ? 3.249 7.176 -9.111 1.00 79.06 82 SER A C 1
ATOM 679 O O . SER A 1 82 ? 3.744 6.695 -8.090 1.00 79.06 82 SER A O 1
ATOM 681 N N . ASP A 1 83 ? 2.486 6.467 -9.931 1.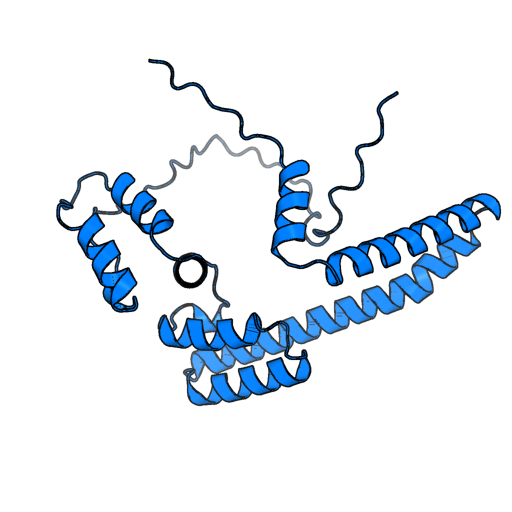00 77.75 83 ASP A N 1
ATOM 682 C CA . ASP A 1 83 ? 2.211 5.037 -9.830 1.00 77.75 83 ASP A CA 1
ATOM 683 C C . ASP A 1 83 ? 3.467 4.202 -10.126 1.00 77.75 83 ASP A C 1
ATOM 685 O O . ASP A 1 83 ? 3.841 3.351 -9.310 1.00 77.75 83 ASP A O 1
ATOM 689 N N . VAL A 1 84 ? 4.185 4.518 -11.208 1.00 80.75 84 VAL A N 1
ATOM 690 C CA . VAL A 1 84 ? 5.459 3.876 -11.580 1.00 80.75 84 VAL A CA 1
ATOM 691 C C . VAL A 1 84 ? 6.531 4.139 -10.522 1.00 80.75 84 VAL A C 1
ATOM 693 O O . VAL A 1 84 ? 7.207 3.222 -10.053 1.00 80.75 84 VAL A O 1
ATOM 696 N N . ARG A 1 85 ? 6.638 5.380 -10.044 1.00 81.69 85 ARG A N 1
ATOM 697 C CA . ARG A 1 85 ? 7.552 5.764 -8.961 1.00 81.69 85 ARG A CA 1
ATOM 698 C C . ARG A 1 85 ? 7.262 4.976 -7.692 1.00 81.69 85 ARG A C 1
ATOM 700 O O . ARG A 1 85 ? 8.175 4.464 -7.046 1.00 81.69 85 ARG A O 1
ATOM 707 N N . ALA A 1 86 ? 5.992 4.838 -7.331 1.00 79.25 86 ALA A N 1
ATOM 708 C CA . ALA A 1 86 ? 5.619 4.083 -6.152 1.00 79.25 86 ALA A CA 1
ATOM 709 C C . ALA A 1 86 ? 5.852 2.568 -6.340 1.00 79.25 86 ALA A C 1
ATOM 711 O O . ALA A 1 86 ? 6.080 1.885 -5.341 1.00 79.25 86 ALA A O 1
ATOM 712 N N . LEU A 1 87 ? 5.812 2.029 -7.567 1.00 80.19 87 LEU A N 1
ATOM 713 C CA . LEU A 1 87 ? 6.183 0.639 -7.888 1.00 80.19 87 LEU A CA 1
ATOM 714 C C . LEU A 1 87 ? 7.680 0.370 -7.723 1.00 80.19 87 LEU A C 1
ATOM 716 O O . LEU A 1 87 ? 8.048 -0.667 -7.174 1.00 80.19 87 LEU A O 1
ATOM 720 N N . LEU A 1 88 ? 8.523 1.303 -8.161 1.00 77.75 88 LEU A N 1
ATOM 721 C CA . LEU A 1 88 ? 9.978 1.134 -8.173 1.00 77.75 88 LEU A CA 1
ATOM 722 C C . LEU A 1 88 ? 10.647 1.518 -6.853 1.00 77.75 88 LEU A C 1
ATOM 724 O O . LEU A 1 88 ? 11.592 0.860 -6.425 1.00 77.75 88 LEU A O 1
ATOM 728 N N . PHE A 1 89 ? 10.164 2.584 -6.211 1.00 77.50 89 PHE A N 1
ATOM 729 C CA . PHE A 1 89 ? 10.781 3.162 -5.013 1.00 77.50 89 PHE A CA 1
ATOM 730 C C . PHE A 1 89 ? 9.949 2.962 -3.741 1.00 77.50 89 PHE A C 1
ATOM 732 O O . PHE A 1 89 ? 10.406 3.294 -2.646 1.00 77.50 89 PHE A O 1
ATOM 739 N N . GLY A 1 90 ? 8.729 2.430 -3.855 1.00 77.38 90 GLY A N 1
ATOM 740 C CA . GLY A 1 90 ? 7.939 2.030 -2.693 1.00 77.38 90 GLY A CA 1
ATOM 741 C C . GLY A 1 90 ? 8.560 0.833 -1.976 1.00 77.38 90 GLY A C 1
ATOM 742 O O . GLY A 1 90 ? 9.357 0.095 -2.548 1.00 77.38 90 GLY A O 1
ATOM 743 N N . ARG A 1 91 ? 8.180 0.611 -0.713 1.00 81.44 91 ARG A N 1
ATOM 744 C CA . ARG A 1 91 ? 8.497 -0.642 -0.014 1.00 81.44 91 ARG A CA 1
ATOM 745 C C . ARG A 1 91 ? 7.429 -1.679 -0.371 1.00 81.44 91 ARG A C 1
ATOM 747 O O . ARG A 1 91 ? 6.323 -1.571 0.161 1.00 81.44 91 ARG A O 1
ATOM 754 N N . PRO A 1 92 ? 7.698 -2.639 -1.275 1.00 83.38 92 PRO A N 1
ATOM 755 C CA . PRO A 1 92 ? 6.734 -3.691 -1.552 1.00 83.38 92 PRO A CA 1
ATOM 756 C C . PRO A 1 92 ? 6.568 -4.598 -0.320 1.00 83.38 92 PRO A C 1
ATOM 758 O O . PRO A 1 92 ? 7.506 -4.724 0.477 1.00 83.38 92 PRO A O 1
ATOM 761 N N . PRO A 1 93 ? 5.414 -5.270 -0.172 1.00 88.50 93 PRO A N 1
ATOM 762 C CA . PRO A 1 93 ? 5.270 -6.383 0.757 1.00 88.50 93 PRO A CA 1
ATOM 763 C C . PRO A 1 93 ? 6.369 -7.431 0.555 1.00 88.50 93 PRO A C 1
ATOM 765 O O . PRO A 1 93 ? 6.837 -7.639 -0.567 1.00 88.50 93 PRO A O 1
ATOM 768 N N . ALA A 1 94 ? 6.757 -8.123 1.628 1.00 90.19 94 ALA A N 1
ATOM 769 C CA . ALA A 1 94 ? 7.876 -9.069 1.605 1.00 90.19 94 ALA A CA 1
ATOM 770 C C . ALA A 1 94 ? 7.737 -10.141 0.506 1.00 90.19 94 ALA A C 1
ATOM 772 O O . ALA A 1 94 ? 8.706 -10.419 -0.197 1.00 90.19 94 ALA A O 1
ATOM 773 N N . PHE A 1 95 ? 6.522 -10.658 0.286 1.00 94.31 95 PHE A N 1
ATOM 774 C CA . PHE A 1 95 ? 6.237 -11.670 -0.739 1.00 94.31 95 PHE A CA 1
ATOM 775 C C . PHE A 1 95 ? 6.438 -11.174 -2.188 1.00 94.31 95 PHE A C 1
ATOM 777 O O . PHE A 1 95 ? 6.579 -11.976 -3.111 1.00 94.31 95 PHE A O 1
ATOM 784 N N . LEU A 1 96 ? 6.514 -9.854 -2.396 1.00 93.06 96 LEU A N 1
ATOM 785 C CA . LEU A 1 96 ? 6.771 -9.220 -3.691 1.00 93.06 96 LEU A CA 1
ATOM 786 C C . LEU A 1 96 ? 8.179 -8.645 -3.822 1.00 93.06 96 LEU A C 1
ATOM 788 O O . LEU A 1 96 ? 8.462 -8.044 -4.853 1.00 93.06 96 LEU A O 1
ATOM 792 N N . LYS A 1 97 ? 9.065 -8.785 -2.829 1.00 87.25 97 LYS A N 1
ATOM 793 C CA . LYS A 1 97 ? 10.388 -8.133 -2.836 1.00 87.25 97 LYS A CA 1
ATOM 794 C C . LYS A 1 97 ? 11.139 -8.353 -4.158 1.00 87.25 97 LYS A C 1
ATOM 796 O O . LYS A 1 97 ? 11.503 -7.383 -4.830 1.00 87.25 97 LYS A O 1
ATOM 801 N N . ASP A 1 98 ? 11.229 -9.613 -4.570 1.00 86.88 98 ASP A N 1
ATOM 802 C CA . ASP A 1 98 ? 11.982 -10.056 -5.748 1.00 86.88 98 ASP A CA 1
ATOM 803 C C . ASP A 1 98 ? 11.077 -10.323 -6.969 1.00 86.88 98 ASP A C 1
ATOM 805 O O . ASP A 1 98 ? 11.513 -10.893 -7.965 1.00 86.88 98 ASP A O 1
ATOM 809 N N . ALA A 1 99 ? 9.803 -9.917 -6.910 1.00 88.12 99 ALA A N 1
ATOM 810 C CA . ALA A 1 99 ? 8.869 -10.101 -8.017 1.00 88.12 99 ALA A CA 1
ATOM 811 C C . ALA A 1 99 ? 9.148 -9.111 -9.173 1.00 88.12 99 ALA A C 1
ATOM 813 O O . ALA A 1 99 ? 9.533 -7.959 -8.908 1.00 88.12 99 ALA A O 1
ATOM 814 N N . PRO A 1 100 ? 8.891 -9.506 -10.437 1.00 88.75 100 PRO A N 1
ATOM 815 C CA . PRO A 1 100 ? 8.933 -8.597 -11.581 1.00 88.75 100 PRO A CA 1
ATOM 816 C C . PRO A 1 100 ? 7.989 -7.402 -11.407 1.00 88.75 100 PRO A C 1
ATOM 818 O O . PRO A 1 100 ? 6.952 -7.505 -10.745 1.00 88.75 100 PRO A O 1
ATOM 821 N N . VAL A 1 101 ? 8.309 -6.270 -12.044 1.00 85.12 101 VAL A N 1
ATOM 822 C CA . VAL A 1 101 ? 7.499 -5.037 -11.965 1.00 85.12 101 VAL A CA 1
ATOM 823 C C . VAL A 1 101 ? 6.052 -5.281 -12.402 1.00 85.12 101 VAL A C 1
ATOM 825 O O . VAL A 1 101 ? 5.132 -4.804 -11.739 1.00 85.12 101 VAL A O 1
ATOM 828 N N . ALA A 1 102 ? 5.840 -6.088 -13.446 1.00 87.50 102 ALA A N 1
ATOM 829 C CA . ALA A 1 102 ? 4.504 -6.464 -13.909 1.00 87.50 102 ALA A CA 1
ATOM 830 C C . ALA A 1 102 ? 3.682 -7.165 -12.812 1.00 87.50 102 ALA A C 1
ATOM 832 O O . ALA A 1 102 ? 2.552 -6.767 -12.540 1.00 87.50 102 ALA A O 1
ATOM 833 N N . VAL A 1 103 ? 4.275 -8.135 -12.106 1.00 91.12 103 VAL A N 1
ATOM 834 C CA . VAL A 1 103 ? 3.617 -8.838 -10.992 1.00 91.12 103 VAL A CA 1
ATOM 835 C C . VAL A 1 103 ? 3.333 -7.870 -9.840 1.00 91.12 103 VAL A C 1
ATOM 837 O O . VAL A 1 103 ? 2.211 -7.813 -9.342 1.00 91.12 103 VAL A O 1
ATOM 840 N N . LYS A 1 104 ? 4.307 -7.031 -9.455 1.00 90.56 104 LYS A N 1
ATOM 841 C CA . LYS A 1 104 ? 4.121 -5.988 -8.425 1.00 90.56 104 LYS A CA 1
ATOM 842 C C . LYS A 1 104 ? 2.960 -5.046 -8.753 1.00 90.56 104 LYS A C 1
ATOM 844 O O . LYS A 1 104 ? 2.246 -4.626 -7.841 1.00 90.56 104 LYS A O 1
ATOM 849 N N . LYS A 1 105 ? 2.778 -4.719 -10.036 1.00 89.88 105 LYS A N 1
ATOM 850 C CA . LYS A 1 105 ? 1.678 -3.885 -10.523 1.00 89.88 105 LYS A CA 1
ATOM 851 C C . LYS A 1 105 ? 0.325 -4.570 -10.341 1.00 89.88 105 LYS A C 1
ATOM 853 O O . LYS A 1 105 ? -0.547 -3.969 -9.728 1.00 89.88 105 LYS A O 1
ATOM 858 N N . MET A 1 106 ? 0.178 -5.831 -10.754 1.00 92.38 106 MET A N 1
ATOM 859 C CA . MET A 1 106 ? -1.087 -6.571 -10.606 1.00 92.38 106 MET A CA 1
ATOM 860 C C . MET A 1 106 ? -1.579 -6.598 -9.149 1.00 92.38 106 MET A C 1
ATOM 862 O O . MET A 1 106 ? -2.735 -6.288 -8.873 1.00 92.38 106 MET A O 1
ATOM 866 N N . PHE A 1 107 ? -0.685 -6.885 -8.197 1.00 93.81 107 PHE A N 1
ATOM 867 C CA . PHE A 1 107 ? -1.034 -6.877 -6.771 1.00 93.81 107 PHE A CA 1
ATOM 868 C C . PHE A 1 107 ? -1.412 -5.488 -6.257 1.00 93.81 107 PHE A C 1
ATOM 870 O O . PHE A 1 107 ? -2.357 -5.343 -5.482 1.00 93.81 107 PHE A O 1
ATOM 877 N N . ARG A 1 108 ? -0.672 -4.457 -6.673 1.00 89.62 108 ARG A N 1
ATOM 878 C CA . ARG A 1 108 ? -0.949 -3.075 -6.276 1.00 89.62 108 ARG A CA 1
ATOM 879 C C . ARG A 1 108 ? -2.322 -2.619 -6.739 1.00 89.62 108 ARG A C 1
ATOM 881 O O . ARG A 1 108 ? -3.024 -2.001 -5.943 1.00 89.62 108 ARG A O 1
ATOM 888 N N . ASP A 1 109 ? -2.668 -2.913 -7.987 1.00 91.06 109 ASP A N 1
ATOM 889 C CA . ASP A 1 109 ? -3.922 -2.479 -8.598 1.00 91.06 109 ASP A CA 1
ATOM 890 C C . ASP A 1 109 ? -5.116 -3.004 -7.776 1.00 91.06 109 ASP A C 1
ATOM 892 O O . ASP A 1 109 ? -6.041 -2.247 -7.490 1.00 91.06 109 ASP A O 1
ATOM 896 N N . ILE A 1 110 ? -5.041 -4.240 -7.260 1.00 92.69 110 ILE A N 1
ATOM 897 C CA . ILE A 1 110 ? -6.053 -4.804 -6.346 1.00 92.69 110 ILE A CA 1
ATOM 898 C C . ILE A 1 110 ? -5.996 -4.143 -4.956 1.00 92.69 110 ILE A C 1
ATOM 900 O O . ILE A 1 110 ? -7.019 -3.709 -4.424 1.00 92.69 110 ILE A O 1
ATOM 904 N N . MET A 1 111 ? -4.806 -4.025 -4.353 1.00 89.50 111 MET A N 1
ATOM 905 C CA . MET A 1 111 ? -4.647 -3.464 -2.999 1.00 89.50 111 MET A CA 1
ATOM 906 C C . MET A 1 111 ? -5.134 -2.011 -2.891 1.00 89.50 111 MET A C 1
ATOM 908 O O . MET A 1 111 ? -5.710 -1.620 -1.872 1.00 89.50 111 MET A O 1
ATOM 912 N N . GLN A 1 112 ? -4.897 -1.209 -3.929 1.00 86.31 112 GLN A N 1
ATOM 913 C CA . GLN A 1 112 ? -5.228 0.217 -3.961 1.00 86.31 112 GLN A CA 1
ATOM 914 C C . GLN A 1 112 ? -6.644 0.504 -4.464 1.00 86.31 112 GLN A C 1
ATOM 916 O O . GLN A 1 112 ? -7.106 1.638 -4.328 1.00 86.31 112 GLN A O 1
ATOM 921 N N . ASN A 1 113 ? -7.352 -0.494 -5.001 1.00 87.12 113 ASN A N 1
ATOM 922 C CA . ASN A 1 113 ? -8.708 -0.312 -5.499 1.00 87.12 113 ASN A CA 1
ATOM 923 C C . ASN A 1 113 ? -9.661 0.055 -4.351 1.00 87.12 113 ASN A C 1
ATOM 925 O O . ASN A 1 113 ? -10.008 -0.784 -3.526 1.00 87.12 113 ASN A O 1
ATOM 929 N N . LYS A 1 114 ? -10.088 1.317 -4.262 1.00 82.00 114 LYS A N 1
ATOM 930 C CA . LYS A 1 114 ? -10.986 1.783 -3.190 1.00 82.00 114 LYS A CA 1
ATOM 931 C C . LYS A 1 114 ? -12.424 1.263 -3.342 1.00 82.00 114 LYS A C 1
ATOM 933 O O . LYS A 1 114 ? -13.166 1.305 -2.371 1.00 82.00 114 LYS A O 1
ATOM 938 N N . SER A 1 115 ? -12.802 0.773 -4.523 1.00 86.81 115 SER A N 1
ATOM 939 C CA . SER A 1 115 ? -14.168 0.342 -4.850 1.00 86.81 115 SER A CA 1
ATOM 940 C C . SER A 1 115 ? -14.480 -1.101 -4.449 1.00 86.81 115 SER A C 1
ATOM 942 O O . SER A 1 115 ? -15.635 -1.504 -4.515 1.00 86.81 115 SER A O 1
ATOM 944 N N . VAL A 1 116 ? -13.469 -1.883 -4.062 1.00 82.88 116 VAL A N 1
ATOM 945 C CA . VAL A 1 116 ? -13.618 -3.293 -3.678 1.00 82.88 116 VAL A CA 1
ATOM 946 C C . VAL A 1 116 ? -13.514 -3.417 -2.160 1.00 82.88 116 VAL A C 1
ATOM 948 O O . VAL A 1 116 ? -12.604 -2.841 -1.548 1.00 82.88 116 VAL A O 1
ATOM 951 N N . ASP A 1 117 ? -14.433 -4.167 -1.552 1.00 87.69 117 ASP A N 1
ATOM 952 C CA . ASP A 1 117 ? -14.413 -4.427 -0.116 1.00 87.69 117 ASP A CA 1
ATOM 953 C C . ASP A 1 117 ? -13.252 -5.352 0.294 1.00 87.69 117 ASP A C 1
ATOM 955 O O . ASP A 1 117 ? -12.490 -5.867 -0.525 1.00 87.69 117 ASP A O 1
ATOM 959 N N . HIS A 1 118 ? -13.066 -5.521 1.601 1.00 82.44 118 HIS A N 1
ATOM 960 C CA . HIS A 1 118 ? -11.937 -6.273 2.138 1.00 82.44 118 HIS A CA 1
ATOM 961 C C . HIS A 1 118 ? -11.959 -7.766 1.778 1.00 82.44 118 HIS A C 1
ATOM 963 O O . HIS A 1 118 ? -10.909 -8.316 1.441 1.00 82.44 118 HIS A O 1
ATOM 969 N N . GLU A 1 119 ? -13.114 -8.426 1.879 1.00 87.94 119 GLU A N 1
ATOM 970 C CA . GLU A 1 119 ? -13.204 -9.868 1.633 1.00 87.94 119 GLU A CA 1
ATOM 971 C C . GLU A 1 119 ? -13.005 -10.166 0.155 1.00 87.94 119 GLU A C 1
ATOM 973 O O . GLU A 1 119 ? -12.216 -11.043 -0.199 1.00 87.94 119 GLU A O 1
ATOM 978 N N . GLU A 1 120 ? -13.621 -9.362 -0.706 1.00 91.94 120 GLU A N 1
ATOM 979 C CA . GLU A 1 120 ? -13.433 -9.479 -2.146 1.00 91.94 120 GLU A CA 1
ATOM 980 C C . GLU A 1 120 ? -11.971 -9.204 -2.540 1.00 91.94 120 GLU A C 1
ATOM 982 O O . GLU A 1 120 ? -11.367 -9.974 -3.289 1.00 91.94 120 GLU A O 1
ATOM 987 N N . LYS A 1 121 ? -11.320 -8.185 -1.954 1.00 91.81 121 LYS A N 1
ATOM 988 C CA . LYS A 1 121 ? -9.873 -7.960 -2.149 1.00 91.81 121 LYS A CA 1
ATOM 989 C C . LYS A 1 121 ? -9.042 -9.165 -1.745 1.00 91.81 121 LYS A C 1
ATOM 991 O O . LYS A 1 121 ? -8.114 -9.535 -2.463 1.00 91.81 121 LYS A O 1
ATOM 996 N N . LYS A 1 122 ? -9.335 -9.764 -0.591 1.00 92.56 122 LYS A N 1
ATOM 997 C CA . LYS A 1 122 ? -8.619 -10.943 -0.092 1.00 92.56 122 LYS A CA 1
ATOM 998 C C . LYS A 1 122 ? -8.755 -12.113 -1.064 1.00 92.56 122 LYS A C 1
ATOM 1000 O O . LYS A 1 122 ? -7.751 -12.765 -1.354 1.00 92.56 122 LYS A O 1
ATOM 1005 N N . GLN A 1 123 ? -9.948 -12.344 -1.609 1.00 95.19 123 GLN A N 1
ATOM 1006 C CA . GLN A 1 123 ? -10.185 -13.378 -2.619 1.00 95.19 123 GLN A CA 1
ATOM 1007 C C . GLN A 1 123 ? -9.416 -13.100 -3.914 1.00 95.19 123 GLN A C 1
ATOM 1009 O O . GLN A 1 123 ? -8.671 -13.964 -4.377 1.00 95.19 123 GLN A O 1
ATOM 1014 N N . GLN A 1 124 ? -9.509 -11.880 -4.451 1.00 96.19 124 GLN A N 1
ATOM 1015 C CA . GLN A 1 124 ? -8.796 -11.483 -5.669 1.00 96.19 124 GLN A CA 1
ATOM 1016 C C . GLN A 1 124 ? -7.274 -11.598 -5.513 1.00 96.19 124 GLN A C 1
ATOM 1018 O O . GLN A 1 124 ? -6.597 -12.122 -6.397 1.00 96.19 124 GLN A O 1
ATOM 1023 N N . LEU A 1 125 ? -6.729 -11.170 -4.369 1.00 95.94 125 LEU A N 1
ATOM 1024 C CA . LEU A 1 125 ? -5.305 -11.306 -4.057 1.00 95.94 125 LEU A CA 1
ATOM 1025 C C . LEU A 1 125 ? -4.884 -12.770 -3.928 1.00 95.94 125 LEU A C 1
ATOM 1027 O O . LEU A 1 125 ? -3.801 -13.123 -4.386 1.00 95.94 125 LEU A O 1
ATOM 1031 N N . SER A 1 126 ? -5.718 -13.612 -3.312 1.00 95.75 126 SER A N 1
ATOM 1032 C CA . SER A 1 126 ? -5.421 -15.037 -3.128 1.00 95.75 126 SER A CA 1
ATOM 1033 C C . SER A 1 126 ? -5.403 -15.775 -4.459 1.00 95.75 126 SER A C 1
ATOM 1035 O O . SER A 1 126 ? -4.451 -16.498 -4.744 1.00 95.75 126 SER A O 1
ATOM 1037 N N . LYS A 1 127 ? -6.395 -15.508 -5.313 1.00 97.25 127 LYS A N 1
ATOM 1038 C CA . LYS A 1 127 ? -6.447 -16.045 -6.672 1.00 97.25 127 LYS A CA 1
ATOM 1039 C C . LYS A 1 127 ? -5.225 -15.619 -7.487 1.00 97.25 127 LYS A C 1
ATOM 1041 O O . LYS A 1 127 ? -4.531 -16.465 -8.040 1.00 97.25 127 LYS A O 1
ATOM 1046 N N . LEU A 1 128 ? -4.912 -14.320 -7.499 1.00 96.81 128 LEU A N 1
ATOM 1047 C CA . LEU A 1 128 ? -3.737 -13.813 -8.207 1.00 96.81 128 LEU A CA 1
ATOM 1048 C C . LEU A 1 128 ? -2.447 -14.455 -7.678 1.00 96.81 128 LEU A C 1
ATOM 1050 O O . LEU A 1 128 ? -1.566 -14.806 -8.458 1.00 96.81 128 LEU A O 1
ATOM 1054 N N . ALA A 1 129 ? -2.330 -14.627 -6.361 1.00 96.19 129 ALA A N 1
ATOM 1055 C CA . ALA A 1 129 ? -1.171 -15.250 -5.743 1.00 96.19 129 ALA A CA 1
ATOM 1056 C C . ALA A 1 129 ? -0.935 -16.678 -6.230 1.00 96.19 129 ALA A C 1
ATOM 1058 O O . ALA A 1 129 ? 0.199 -17.005 -6.576 1.00 96.19 129 ALA A O 1
ATOM 1059 N N . GLU A 1 130 ? -1.979 -17.498 -6.302 1.00 96.19 130 GLU A N 1
ATOM 1060 C CA . GLU A 1 130 ? -1.883 -18.870 -6.811 1.00 96.19 130 GLU A CA 1
ATOM 1061 C C . GLU A 1 130 ? -1.464 -18.929 -8.286 1.00 96.19 130 GLU A C 1
ATOM 1063 O O . GLU A 1 130 ? -0.752 -19.852 -8.678 1.00 96.19 130 GLU A O 1
ATOM 1068 N N . GLU A 1 131 ? -1.848 -17.931 -9.083 1.00 95.75 131 GLU A N 1
ATOM 1069 C CA . GLU A 1 131 ? -1.536 -17.867 -10.512 1.00 95.75 131 GLU A CA 1
ATOM 1070 C C . GLU A 1 131 ? -0.094 -17.418 -10.800 1.00 95.75 131 GLU A C 1
ATOM 1072 O O . GLU A 1 131 ? 0.543 -17.950 -11.712 1.00 95.75 131 GLU A O 1
ATOM 1077 N N . VAL A 1 132 ? 0.434 -16.431 -10.060 1.00 95.81 132 VAL A N 1
ATOM 1078 C CA . VAL A 1 132 ? 1.669 -15.723 -10.467 1.00 95.81 132 VAL A CA 1
ATOM 1079 C C . VAL A 1 132 ? 2.832 -15.815 -9.480 1.00 95.81 132 VAL A C 1
ATOM 1081 O O . VAL A 1 132 ? 3.947 -15.411 -9.823 1.00 95.81 132 VAL A O 1
ATOM 1084 N N . LEU A 1 133 ? 2.615 -16.299 -8.253 1.00 94.56 133 LEU A N 1
ATOM 1085 C CA . LEU A 1 133 ? 3.679 -16.387 -7.249 1.00 94.56 133 LEU A CA 1
ATOM 1086 C C . LEU A 1 133 ? 4.343 -17.765 -7.228 1.00 94.56 133 LEU A C 1
ATOM 1088 O O . LEU A 1 133 ? 3.711 -18.811 -7.337 1.00 94.56 133 LEU A O 1
ATOM 1092 N N . SER A 1 134 ? 5.656 -17.770 -6.991 1.00 93.94 134 SER A N 1
ATOM 1093 C CA . SER A 1 134 ? 6.389 -19.008 -6.717 1.00 93.94 134 SER A CA 1
ATOM 1094 C C . SER A 1 134 ? 5.991 -19.621 -5.368 1.00 93.94 134 SER A C 1
ATOM 1096 O O . SER A 1 134 ? 5.516 -18.932 -4.467 1.00 93.94 134 SER A O 1
ATOM 1098 N N . ARG A 1 135 ? 6.294 -20.911 -5.156 1.00 92.44 135 ARG A N 1
ATOM 1099 C CA . ARG A 1 135 ? 6.033 -21.611 -3.880 1.00 92.44 135 ARG A CA 1
ATOM 1100 C C . ARG A 1 135 ? 6.594 -20.871 -2.654 1.00 92.44 135 ARG A C 1
ATOM 1102 O O . ARG A 1 135 ? 5.936 -20.825 -1.617 1.00 92.44 135 ARG A O 1
ATOM 1109 N N . ARG A 1 136 ? 7.791 -20.281 -2.765 1.00 91.56 136 ARG A N 1
ATOM 1110 C CA . ARG A 1 136 ? 8.399 -19.495 -1.677 1.00 91.56 136 ARG A CA 1
ATOM 1111 C C . ARG A 1 136 ? 7.592 -18.224 -1.398 1.00 91.56 136 ARG A C 1
ATOM 1113 O O . ARG A 1 136 ? 7.247 -17.964 -0.251 1.00 91.56 136 ARG A O 1
ATOM 1120 N N . GLN A 1 137 ? 7.249 -17.479 -2.447 1.00 93.81 137 GLN A N 1
ATOM 1121 C CA . GLN A 1 137 ? 6.460 -16.251 -2.331 1.00 93.81 137 GLN A CA 1
ATOM 1122 C C . GLN A 1 137 ? 5.039 -16.518 -1.829 1.00 93.81 137 GLN A C 1
ATOM 1124 O O . GLN A 1 137 ? 4.522 -15.726 -1.053 1.00 93.81 137 GLN A O 1
ATOM 1129 N N . LEU A 1 138 ? 4.430 -17.649 -2.198 1.00 95.06 138 LEU A N 1
ATOM 1130 C CA . LEU A 1 138 ? 3.132 -18.084 -1.679 1.00 95.06 138 LEU A CA 1
ATOM 1131 C C . LEU A 1 138 ? 3.150 -18.286 -0.161 1.00 95.06 138 LEU A C 1
ATOM 1133 O O . LEU A 1 138 ? 2.199 -17.910 0.518 1.00 95.06 138 LEU A O 1
ATOM 1137 N N . SER A 1 139 ? 4.231 -18.845 0.392 1.00 94.31 139 SER A N 1
ATOM 1138 C CA . SER A 1 139 ? 4.377 -18.972 1.847 1.00 94.31 139 SER A CA 1
ATOM 1139 C C . SER A 1 139 ? 4.451 -17.604 2.528 1.00 94.31 139 SER A C 1
ATOM 1141 O O . SER A 1 139 ? 3.802 -17.388 3.551 1.00 94.31 139 SER A O 1
ATOM 1143 N N . ASP A 1 140 ? 5.217 -16.672 1.958 1.00 94.81 140 ASP A N 1
ATOM 1144 C CA . ASP A 1 140 ? 5.310 -15.305 2.477 1.00 94.81 140 ASP A CA 1
ATOM 1145 C C . ASP A 1 140 ? 3.983 -14.541 2.315 1.00 94.81 140 ASP A C 1
ATOM 1147 O O . ASP A 1 140 ? 3.637 -13.719 3.164 1.00 94.81 140 ASP A O 1
ATOM 1151 N N . PHE A 1 141 ? 3.224 -14.825 1.253 1.00 96.06 141 PHE A N 1
ATOM 1152 C CA . PHE A 1 141 ? 1.907 -14.249 0.996 1.00 96.06 141 PHE A CA 1
ATOM 1153 C C . PHE A 1 141 ? 0.861 -14.726 2.010 1.00 96.06 141 PHE A C 1
ATOM 1155 O O . PHE A 1 141 ? 0.107 -13.909 2.531 1.00 96.06 141 PHE A O 1
ATOM 1162 N N . LYS A 1 142 ? 0.851 -16.018 2.358 1.00 94.94 142 LYS A N 1
ATOM 1163 C CA . LYS A 1 142 ? -0.036 -16.549 3.409 1.00 94.94 142 LYS A CA 1
ATOM 1164 C C . LYS A 1 142 ? 0.221 -15.867 4.750 1.00 94.94 142 LYS A C 1
ATOM 1166 O O . LYS A 1 142 ? -0.707 -15.328 5.339 1.00 94.94 142 LYS A O 1
ATOM 1171 N N . ARG A 1 143 ? 1.494 -15.759 5.154 1.00 94.12 143 ARG A N 1
ATOM 1172 C CA . ARG A 1 143 ? 1.873 -15.005 6.360 1.00 94.12 143 ARG A CA 1
ATOM 1173 C C . ARG A 1 143 ? 1.408 -13.548 6.288 1.00 94.12 143 ARG A C 1
ATOM 1175 O O . ARG A 1 143 ? 0.901 -13.018 7.268 1.00 94.12 143 ARG A O 1
ATOM 1182 N N . TYR A 1 144 ? 1.557 -12.906 5.130 1.00 93.56 144 TYR A N 1
ATOM 1183 C CA . TYR A 1 144 ? 1.078 -11.540 4.923 1.00 93.56 144 TYR A CA 1
ATOM 1184 C C . TYR A 1 144 ? -0.440 -11.409 5.133 1.00 93.56 144 TYR A C 1
ATOM 1186 O O . TYR A 1 144 ? -0.866 -10.453 5.784 1.00 93.56 144 TYR A O 1
ATOM 1194 N N . LEU A 1 145 ? -1.244 -12.349 4.620 1.00 92.69 145 LEU A N 1
ATOM 1195 C CA . LEU A 1 145 ? -2.693 -12.362 4.839 1.00 92.69 145 LEU A CA 1
ATOM 1196 C C . LEU A 1 145 ? -3.043 -12.571 6.314 1.00 92.69 145 LEU A C 1
ATOM 1198 O O . LEU A 1 145 ? -3.860 -11.820 6.842 1.00 92.69 145 LEU A O 1
ATOM 1202 N N . ASP A 1 146 ? -2.396 -13.528 6.979 1.00 93.06 146 ASP A N 1
ATOM 1203 C CA . ASP A 1 146 ? -2.646 -13.834 8.391 1.00 93.06 146 ASP A CA 1
ATOM 1204 C C . ASP A 1 146 ? -2.331 -12.631 9.288 1.00 93.06 146 ASP A C 1
ATOM 1206 O O . ASP A 1 146 ? -3.147 -12.235 10.118 1.00 93.06 146 ASP A O 1
ATOM 1210 N N . GLU A 1 147 ? -1.182 -11.984 9.081 1.00 91.88 147 GLU A N 1
ATOM 1211 C CA . GLU A 1 147 ? -0.807 -10.775 9.819 1.00 91.88 147 GLU A CA 1
ATOM 1212 C C . GLU A 1 147 ? -1.774 -9.610 9.561 1.00 91.88 147 GLU A C 1
ATOM 1214 O O . GLU A 1 147 ? -2.058 -8.817 10.462 1.00 91.88 147 GLU A O 1
ATOM 1219 N N . HIS A 1 148 ? -2.263 -9.460 8.327 1.00 87.12 148 HIS A N 1
ATOM 1220 C CA . HIS A 1 148 ? -3.251 -8.433 8.000 1.00 87.12 148 HIS A CA 1
ATOM 1221 C C . HIS A 1 148 ? -4.593 -8.695 8.681 1.00 87.12 148 HIS A C 1
ATOM 1223 O O . HIS A 1 148 ? -5.182 -7.760 9.227 1.00 87.12 148 HIS A O 1
ATOM 1229 N N . GLU A 1 149 ? -5.046 -9.947 8.682 1.00 88.62 149 GLU A N 1
ATOM 1230 C CA . GLU A 1 149 ? -6.274 -10.367 9.349 1.00 88.62 149 GLU A CA 1
ATOM 1231 C C . GLU A 1 149 ? -6.166 -10.170 10.864 1.00 88.62 149 GLU A C 1
ATOM 1233 O O . GLU A 1 149 ? -7.049 -9.568 11.468 1.00 88.62 149 GLU A O 1
ATOM 1238 N N . GLN A 1 150 ? -5.046 -10.567 11.474 1.00 89.38 150 GLN A N 1
ATOM 1239 C CA . GLN A 1 150 ? -4.787 -10.343 12.897 1.00 89.38 150 GLN A CA 1
ATOM 1240 C C . GLN A 1 150 ? -4.812 -8.857 13.247 1.00 89.38 150 GLN A C 1
ATOM 1242 O O . GLN A 1 150 ? -5.536 -8.457 14.153 1.00 89.38 150 GLN A O 1
ATOM 1247 N N . ARG A 1 151 ? -4.102 -8.006 12.493 1.00 84.38 151 ARG A N 1
ATOM 1248 C CA . ARG A 1 151 ? -4.135 -6.550 12.717 1.00 84.38 151 ARG A CA 1
ATOM 1249 C C . ARG A 1 151 ? -5.544 -5.979 12.579 1.00 84.38 151 ARG A C 1
ATOM 1251 O O . ARG A 1 151 ? -5.904 -5.063 13.319 1.00 84.38 151 ARG A O 1
ATOM 1258 N N . ARG A 1 152 ? -6.344 -6.501 11.646 1.00 80.94 152 ARG A N 1
ATOM 1259 C CA . ARG A 1 152 ? -7.740 -6.094 11.469 1.00 80.94 152 ARG A CA 1
ATOM 1260 C C . ARG A 1 152 ? -8.594 -6.519 12.653 1.00 80.94 152 ARG A C 1
ATOM 1262 O O . ARG A 1 152 ? -9.323 -5.682 13.169 1.00 80.94 152 ARG A O 1
ATOM 1269 N N . GLN A 1 153 ? -8.492 -7.767 13.096 1.00 81.38 153 GLN A N 1
ATOM 1270 C CA . GLN A 1 153 ? -9.221 -8.269 14.258 1.00 81.38 153 GLN A CA 1
ATOM 1271 C C . GLN A 1 153 ? -8.796 -7.540 15.527 1.00 81.38 153 GLN A C 1
ATOM 1273 O O . GLN A 1 153 ? -9.647 -7.127 16.298 1.00 81.38 153 GLN A O 1
ATOM 1278 N N . GLU A 1 154 ? -7.505 -7.286 15.728 1.00 77.00 154 GLU A N 1
ATOM 1279 C CA . GLU A 1 154 ? -7.019 -6.453 16.826 1.00 77.00 154 GLU A CA 1
ATOM 1280 C C . GLU A 1 154 ? -7.588 -5.041 16.759 1.00 77.00 154 GLU A C 1
ATOM 1282 O O . GLU A 1 154 ? -7.967 -4.491 17.788 1.00 77.00 154 GLU A O 1
ATOM 1287 N N . PHE A 1 155 ? -7.643 -4.435 15.572 1.00 72.38 155 PHE A N 1
ATOM 1288 C CA . PHE A 1 155 ? -8.240 -3.118 15.402 1.00 72.38 155 PHE A CA 1
ATOM 1289 C C . PHE A 1 155 ? -9.740 -3.153 15.685 1.00 72.38 155 PHE A C 1
ATOM 1291 O O . PHE A 1 155 ? -10.212 -2.326 16.451 1.00 72.38 155 PHE A O 1
ATOM 1298 N N . GLN A 1 156 ? -10.477 -4.120 15.142 1.00 66.06 156 GLN A N 1
ATOM 1299 C CA . GLN A 1 156 ? -11.901 -4.306 15.414 1.00 66.06 156 GLN A CA 1
ATOM 1300 C C . GLN A 1 156 ? -12.145 -4.546 16.898 1.00 66.06 156 GLN A C 1
ATOM 1302 O O . GLN A 1 156 ? -12.978 -3.873 17.480 1.00 66.06 156 GLN A O 1
ATOM 1307 N N . ASN A 1 157 ? -11.356 -5.399 17.541 1.00 70.56 157 ASN A N 1
ATOM 1308 C CA . ASN A 1 157 ? -11.432 -5.658 18.970 1.00 70.56 157 ASN A CA 1
ATOM 1309 C C . ASN A 1 157 ? -11.082 -4.411 19.779 1.00 70.56 157 ASN A C 1
ATOM 1311 O O . ASN A 1 157 ? -11.775 -4.129 20.741 1.00 70.56 157 ASN A O 1
ATOM 1315 N N . LYS A 1 158 ? -10.067 -3.625 19.398 1.00 64.62 158 LYS A N 1
ATOM 1316 C CA . LYS A 1 158 ? -9.744 -2.340 20.045 1.00 64.62 158 LYS A CA 1
ATOM 1317 C C . LYS A 1 158 ? -10.848 -1.317 19.841 1.00 64.62 158 LYS A C 1
ATOM 1319 O O . LYS A 1 158 ? -11.169 -0.602 20.777 1.00 64.62 158 LYS A O 1
ATOM 1324 N N . VAL A 1 159 ? -11.435 -1.241 18.653 1.00 59.31 159 VAL A N 1
ATOM 1325 C CA . VAL A 1 159 ? -12.560 -0.356 18.347 1.00 59.31 159 VAL A CA 1
ATOM 1326 C C . VAL A 1 159 ? -13.776 -0.785 19.162 1.00 59.31 159 VAL A C 1
ATOM 1328 O O . VAL A 1 159 ? -14.294 0.024 19.915 1.00 59.31 159 VAL A O 1
ATOM 1331 N N . SER A 1 160 ? -14.171 -2.055 19.128 1.00 55.72 160 SER A N 1
ATOM 1332 C CA . SER A 1 160 ? -15.270 -2.607 19.923 1.00 55.72 160 SER A CA 1
ATOM 1333 C C . SER A 1 160 ? -15.024 -2.468 21.428 1.00 55.72 160 SER A C 1
ATOM 1335 O O . SER A 1 160 ? -15.911 -2.029 22.150 1.00 55.72 160 SER A O 1
ATOM 1337 N N . HIS A 1 161 ? -13.817 -2.759 21.915 1.00 50.16 161 HIS A N 1
ATOM 1338 C CA . HIS A 1 161 ? -13.444 -2.651 23.327 1.00 50.16 161 HIS A CA 1
ATOM 1339 C C . HIS A 1 161 ? -13.330 -1.192 23.790 1.00 50.16 161 HIS A C 1
ATOM 1341 O O . HIS A 1 161 ? -13.768 -0.875 24.887 1.00 50.16 161 HIS A O 1
ATOM 1347 N N . ASN A 1 162 ? -12.794 -0.270 22.987 1.00 52.00 162 ASN A N 1
ATOM 1348 C CA . ASN A 1 162 ? -12.714 1.148 23.358 1.00 52.00 162 ASN A CA 1
ATOM 1349 C C . ASN A 1 162 ? -14.073 1.850 23.236 1.00 52.00 162 ASN A C 1
ATOM 1351 O O . ASN A 1 162 ? -14.413 2.653 24.102 1.00 52.00 162 ASN A O 1
ATOM 1355 N N . ILE A 1 163 ? -14.883 1.509 22.229 1.00 53.59 163 ILE A N 1
ATOM 1356 C CA . ILE A 1 163 ? -16.250 2.028 22.094 1.00 53.59 163 ILE A CA 1
ATOM 1357 C C . ILE A 1 163 ? -17.132 1.536 23.252 1.00 53.59 163 ILE A C 1
ATOM 1359 O O . ILE A 1 163 ? -17.923 2.322 23.768 1.00 53.59 163 ILE A O 1
ATOM 1363 N N . LEU A 1 164 ? -16.979 0.284 23.707 1.00 51.56 164 LEU A N 1
ATOM 1364 C CA . LEU A 1 164 ? -17.810 -0.277 24.783 1.00 51.56 164 LEU A CA 1
ATOM 1365 C C . LEU A 1 164 ? -17.265 -0.012 26.200 1.00 51.56 164 LEU A C 1
ATOM 1367 O O . LEU A 1 164 ? -18.048 0.336 27.079 1.00 51.56 164 LEU A O 1
ATOM 1371 N N . ASN A 1 165 ? -15.952 -0.117 26.440 1.00 51.03 165 ASN A N 1
ATOM 1372 C CA . ASN A 1 165 ? -15.367 -0.036 27.790 1.00 51.03 165 ASN A CA 1
ATOM 1373 C C . ASN A 1 165 ? -14.723 1.322 28.110 1.00 51.03 165 ASN A C 1
ATOM 1375 O O . ASN A 1 165 ? -14.904 1.823 29.219 1.00 51.03 165 ASN A O 1
ATOM 1379 N N . ALA A 1 166 ? -13.992 1.942 27.176 1.00 48.78 166 ALA A N 1
ATOM 1380 C CA . ALA A 1 166 ? -13.303 3.208 27.456 1.00 48.78 166 ALA A CA 1
ATOM 1381 C C . ALA A 1 166 ? -14.282 4.388 27.494 1.00 48.78 166 ALA A C 1
ATOM 1383 O O . ALA A 1 166 ? -14.201 5.216 28.398 1.00 48.78 166 ALA A O 1
ATOM 1384 N N . ASN A 1 167 ? -15.261 4.416 26.585 1.00 55.06 167 ASN A N 1
ATOM 1385 C CA . ASN A 1 167 ? -16.293 5.445 26.625 1.00 55.06 167 ASN A CA 1
ATOM 1386 C C . ASN A 1 167 ? -17.218 5.227 27.821 1.00 55.06 167 ASN A C 1
ATOM 1388 O O . ASN A 1 167 ? -17.330 6.126 28.631 1.00 55.06 167 ASN A O 1
ATOM 1392 N N . SER A 1 168 ? -17.779 4.036 28.041 1.00 51.56 168 SER A N 1
ATOM 1393 C CA . SER A 1 168 ? -18.693 3.805 29.173 1.00 51.56 168 SER A CA 1
ATOM 1394 C C . SER A 1 168 ? -18.074 4.137 30.541 1.00 51.56 168 SER A C 1
ATOM 1396 O O . SER A 1 168 ? -18.655 4.903 31.305 1.00 51.56 168 SER A O 1
ATOM 1398 N N . VAL A 1 169 ? -16.875 3.640 30.866 1.00 54.59 169 VAL A N 1
ATOM 1399 C CA . VAL A 1 169 ? -16.293 3.836 32.210 1.00 54.59 169 VAL A CA 1
ATOM 1400 C C . VAL A 1 169 ? -15.827 5.279 32.431 1.00 54.59 169 VAL A C 1
ATOM 1402 O O . VAL A 1 169 ? -16.105 5.856 33.482 1.00 54.59 169 VAL A O 1
ATOM 1405 N N . ILE A 1 170 ? -15.165 5.893 31.443 1.00 55.69 170 ILE A N 1
ATOM 1406 C CA . ILE A 1 170 ? -14.647 7.261 31.580 1.00 55.69 170 ILE A CA 1
ATOM 1407 C C . ILE A 1 170 ? -15.806 8.263 31.551 1.00 55.69 170 ILE A C 1
ATOM 1409 O O . ILE A 1 170 ? -15.908 9.073 32.466 1.00 55.69 170 ILE A O 1
ATOM 1413 N N . VAL A 1 171 ? -16.732 8.155 30.591 1.00 55.00 171 VAL A N 1
ATOM 1414 C CA . VAL A 1 171 ? -17.925 9.018 30.466 1.00 55.00 171 VAL A CA 1
ATOM 1415 C C . VAL A 1 171 ? -18.778 8.944 31.732 1.00 55.00 171 VAL A C 1
ATOM 1417 O O . VAL A 1 171 ? -19.197 9.987 32.232 1.00 55.00 171 VAL A O 1
ATOM 1420 N N . ASN A 1 172 ? -18.964 7.759 32.323 1.00 58.84 172 ASN A N 1
ATOM 1421 C CA . ASN A 1 172 ? -19.729 7.607 33.565 1.00 58.84 172 ASN A CA 1
ATOM 1422 C C . ASN A 1 172 ? -19.025 8.194 34.800 1.00 58.84 172 ASN A C 1
ATOM 1424 O O . ASN A 1 172 ? -19.709 8.598 35.738 1.00 58.84 172 ASN A O 1
ATOM 1428 N N . SER A 1 173 ? -17.691 8.302 34.787 1.00 68.31 173 SER A N 1
ATOM 1429 C CA . SER A 1 173 ? -16.915 8.976 35.842 1.00 68.31 173 SER A CA 1
ATOM 1430 C C . SER A 1 173 ? -16.835 10.504 35.688 1.00 68.31 173 SER A C 1
ATOM 1432 O O . SER A 1 173 ? -16.427 11.192 36.623 1.00 68.31 173 SER A O 1
ATOM 1434 N N . LEU A 1 174 ? -17.228 11.050 34.529 1.00 71.81 174 LEU A N 1
ATOM 1435 C CA . LEU A 1 174 ? -17.270 12.495 34.288 1.00 71.81 174 LEU A CA 1
ATOM 1436 C C . LEU A 1 174 ? -18.469 13.152 34.978 1.00 71.81 174 LEU A C 1
ATOM 1438 O O . LEU A 1 174 ? -19.536 12.543 35.110 1.00 71.81 174 LEU A O 1
ATOM 1442 N N . SER A 1 175 ? -18.309 14.436 35.325 1.00 80.44 175 SER A N 1
ATOM 1443 C CA . SER A 1 175 ? -19.448 15.282 35.687 1.00 80.44 175 SER A CA 1
ATOM 1444 C C . SER A 1 175 ? -20.440 15.367 34.514 1.00 80.44 175 SER A C 1
ATOM 1446 O O . SER A 1 175 ? -20.034 15.198 33.356 1.00 80.44 175 SER A O 1
ATOM 1448 N N . PRO A 1 176 ? -21.727 15.645 34.776 1.00 82.31 176 PRO A N 1
ATOM 1449 C CA . PRO A 1 176 ? -22.741 15.766 33.728 1.00 82.31 176 PRO A CA 1
ATOM 1450 C C . PRO A 1 176 ? -22.357 16.758 32.618 1.00 82.31 176 PRO A C 1
ATOM 1452 O O . PRO A 1 176 ? -22.575 16.489 31.439 1.00 82.31 176 PRO A O 1
ATOM 1455 N N . GLU A 1 177 ? -21.717 17.870 32.975 1.00 84.31 177 GLU A N 1
ATOM 1456 C CA . GLU A 1 177 ? -21.283 18.910 32.039 1.00 84.31 177 GLU A CA 1
ATOM 1457 C C . GLU A 1 177 ? -20.097 18.447 31.186 1.00 84.31 177 GLU A C 1
ATOM 1459 O O . GLU A 1 177 ? -20.081 18.643 29.971 1.00 84.31 177 GLU A O 1
ATOM 1464 N N . ALA A 1 178 ? -19.105 17.797 31.802 1.00 71.38 178 ALA A N 1
ATOM 1465 C CA . ALA A 1 178 ? -17.947 17.272 31.081 1.00 71.38 178 ALA A CA 1
ATOM 1466 C C . ALA A 1 178 ? -18.347 16.145 30.114 1.00 71.38 178 ALA A C 1
ATOM 1468 O O . ALA A 1 178 ? -17.794 16.034 29.017 1.00 71.38 178 ALA A O 1
ATOM 1469 N N . ARG A 1 179 ? -19.346 15.346 30.501 1.00 75.25 179 ARG A N 1
ATOM 1470 C CA . ARG A 1 179 ? -19.937 14.295 29.674 1.00 75.25 179 ARG A CA 1
ATOM 1471 C C . ARG A 1 179 ? -20.594 14.848 28.412 1.00 75.25 179 ARG A C 1
ATOM 1473 O O . ARG A 1 179 ? -20.277 14.395 27.315 1.00 75.25 179 ARG A O 1
ATOM 1480 N N . ASP A 1 180 ? -21.451 15.855 28.562 1.00 82.69 180 ASP A N 1
ATOM 1481 C CA . ASP A 1 180 ? -22.138 16.495 27.435 1.00 82.69 180 ASP A CA 1
ATOM 1482 C C . ASP A 1 180 ? -21.144 17.100 26.424 1.00 82.69 180 ASP A C 1
ATOM 1484 O O . ASP A 1 180 ? -21.284 16.924 25.210 1.00 82.69 180 ASP A O 1
ATOM 1488 N N . VAL A 1 181 ? -20.081 17.754 26.908 1.00 80.88 181 VAL A N 1
ATOM 1489 C CA . VAL A 1 181 ? -19.023 18.295 26.038 1.00 80.88 181 VAL A CA 1
ATOM 1490 C C . VAL A 1 181 ? -18.279 17.179 25.303 1.00 80.88 181 VAL A C 1
ATOM 1492 O O . VAL A 1 181 ? -18.040 17.297 24.100 1.00 80.88 181 VAL A O 1
ATOM 1495 N N . TYR A 1 182 ? -17.935 16.089 25.990 1.00 76.19 182 TYR A N 1
ATOM 1496 C CA . TYR A 1 182 ? -17.250 14.951 25.378 1.00 76.19 182 TYR A CA 1
ATOM 1497 C C . TYR A 1 182 ? -18.075 14.326 24.244 1.00 76.19 182 TYR A C 1
ATOM 1499 O O . TYR A 1 182 ? -17.567 14.134 23.139 1.00 76.19 182 TYR A O 1
ATOM 1507 N N . GLU A 1 183 ? -19.368 14.093 24.469 1.00 79.12 183 GLU A N 1
ATOM 1508 C CA . GLU A 1 183 ? -20.262 13.557 23.438 1.00 79.12 183 GLU A CA 1
ATOM 1509 C C . GLU A 1 183 ? -20.378 14.485 22.222 1.00 79.12 183 GLU A C 1
ATOM 1511 O O . GLU A 1 183 ? -20.400 14.021 21.078 1.00 79.12 183 GLU A O 1
ATOM 1516 N N . LYS A 1 184 ? -20.416 15.807 22.438 1.00 85.75 184 LYS A N 1
ATOM 1517 C CA . LYS A 1 184 ? -20.389 16.792 21.344 1.00 85.75 184 LYS A CA 1
ATOM 1518 C C . LYS A 1 184 ? -19.095 16.694 20.533 1.00 85.75 184 LYS A C 1
ATOM 1520 O O . LYS A 1 184 ? -19.154 16.747 19.306 1.00 85.75 184 LYS A O 1
ATOM 1525 N N . LEU A 1 185 ? -17.947 16.511 21.185 1.00 82.12 185 LEU A N 1
ATOM 1526 C CA . LEU A 1 185 ? -16.659 16.351 20.502 1.00 82.12 185 LEU A CA 1
ATOM 1527 C C . LEU A 1 185 ? -16.593 15.059 19.678 1.00 82.12 185 LEU A C 1
ATOM 1529 O O . LEU A 1 185 ? -16.098 15.090 18.552 1.00 82.12 185 LEU A O 1
ATOM 1533 N N . GLU A 1 186 ? -17.116 13.945 20.190 1.00 79.62 186 GLU A N 1
ATOM 1534 C CA . GLU A 1 186 ? -17.167 12.687 19.434 1.00 79.62 186 GLU A CA 1
ATOM 1535 C C . GLU A 1 186 ? -18.082 12.793 18.208 1.00 79.62 186 GLU A C 1
ATOM 1537 O O . GLU A 1 186 ? -17.694 12.380 17.112 1.00 79.62 186 GLU A O 1
ATOM 1542 N N . ARG A 1 187 ? -19.245 13.449 18.337 1.00 81.00 187 ARG A N 1
ATOM 1543 C CA . ARG A 1 187 ? -20.108 13.752 17.181 1.00 81.00 187 ARG A CA 1
ATOM 1544 C C . ARG A 1 187 ? -19.369 14.568 16.117 1.00 81.00 187 ARG A C 1
ATOM 1546 O O . ARG A 1 187 ? -19.412 14.205 14.943 1.00 81.00 187 ARG A O 1
ATOM 1553 N N . LEU A 1 188 ? -18.625 15.599 16.522 1.00 83.00 188 LEU A N 1
ATOM 1554 C CA . LEU A 1 188 ? -17.830 16.419 15.599 1.00 83.00 188 LEU A CA 1
ATOM 1555 C C . LEU A 1 188 ? -16.713 15.625 14.908 1.00 83.00 188 LEU A C 1
ATOM 1557 O O . LEU A 1 188 ? -16.417 15.872 13.738 1.00 83.00 188 LEU A O 1
ATOM 1561 N N . LYS A 1 189 ? -16.084 14.662 15.592 1.00 76.06 189 LYS A N 1
ATOM 1562 C CA . LYS A 1 189 ? -15.080 13.781 14.971 1.00 76.06 189 LYS A CA 1
ATOM 1563 C C . LYS A 1 189 ? -15.695 12.920 13.870 1.00 76.06 189 LYS A C 1
ATOM 1565 O O . LYS A 1 189 ? -15.102 12.810 12.796 1.00 76.06 189 LYS A O 1
ATOM 1570 N N . ILE A 1 190 ? -16.868 12.343 14.127 1.00 77.31 190 ILE A N 1
ATOM 1571 C CA . ILE A 1 190 ? -17.603 11.524 13.154 1.00 77.31 190 ILE A CA 1
ATOM 1572 C C . ILE A 1 190 ? -18.016 12.374 11.950 1.00 77.31 190 ILE A C 1
ATOM 1574 O O . ILE A 1 190 ? -17.761 11.996 10.809 1.00 77.31 190 ILE A O 1
ATOM 1578 N N . GLU A 1 191 ? -18.593 13.550 12.192 1.00 82.75 191 GLU A N 1
ATOM 1579 C CA . GLU A 1 191 ? -19.005 14.474 11.133 1.00 82.75 191 GLU A CA 1
ATOM 1580 C C . GLU A 1 191 ? -17.813 14.922 10.275 1.00 82.75 191 GLU A C 1
ATOM 1582 O O . GLU A 1 191 ? -17.872 14.888 9.046 1.00 82.75 191 GLU A O 1
ATOM 1587 N N . ARG A 1 192 ? -16.678 15.240 10.909 1.00 81.31 192 ARG A N 1
ATOM 1588 C CA . ARG A 1 192 ? -15.433 15.555 10.200 1.00 81.31 192 ARG A CA 1
ATOM 1589 C C . ARG A 1 192 ? -14.967 14.396 9.320 1.00 81.31 192 ARG A C 1
ATOM 1591 O O . ARG A 1 192 ? -14.520 14.639 8.201 1.00 81.31 192 ARG A O 1
ATOM 1598 N N . ALA A 1 193 ? -15.023 13.161 9.817 1.00 71.94 193 ALA A N 1
ATOM 1599 C CA . ALA A 1 193 ? -14.626 11.988 9.042 1.00 71.94 193 ALA A CA 1
ATOM 1600 C C . ALA A 1 193 ? -15.515 11.812 7.804 1.00 71.94 193 ALA A C 1
ATOM 1602 O O . ALA A 1 193 ? -14.990 11.619 6.710 1.00 71.94 193 ALA A O 1
ATOM 1603 N N . LYS A 1 194 ? -16.831 11.987 7.967 1.00 81.19 194 LYS A N 1
ATOM 1604 C CA . LYS A 1 194 ? -17.807 11.928 6.875 1.00 81.19 194 LYS A CA 1
ATOM 1605 C C . LYS A 1 194 ? -17.526 12.975 5.794 1.00 81.19 194 LYS A C 1
ATOM 1607 O O . LYS A 1 194 ? -17.438 12.627 4.622 1.00 81.19 194 LYS A O 1
ATOM 1612 N N . LEU A 1 195 ? -17.282 14.228 6.185 1.00 81.75 195 LEU A N 1
ATOM 1613 C CA . LEU A 1 195 ? -16.904 15.284 5.237 1.00 81.75 195 LEU A CA 1
ATOM 1614 C C . LEU A 1 195 ? -15.625 14.922 4.476 1.00 81.75 195 LEU A C 1
ATOM 1616 O O . LEU A 1 195 ? -15.565 15.072 3.262 1.00 81.75 195 LEU A O 1
ATOM 1620 N N . ILE A 1 196 ? -14.604 14.411 5.172 1.00 75.88 196 ILE A N 1
ATOM 1621 C CA . ILE A 1 196 ? -13.344 14.001 4.537 1.00 75.88 196 ILE A CA 1
ATOM 1622 C C . ILE A 1 196 ? -13.559 12.860 3.539 1.00 75.88 196 ILE A C 1
ATOM 1624 O O . ILE A 1 196 ? -12.847 12.823 2.535 1.00 75.88 196 ILE A O 1
ATOM 1628 N N . GLU A 1 197 ? -14.476 11.934 3.807 1.00 74.44 197 GLU A N 1
ATOM 1629 C CA . GLU A 1 197 ? -14.804 10.813 2.921 1.00 74.44 197 GLU A CA 1
ATOM 1630 C C . GLU A 1 197 ? -15.558 11.272 1.666 1.00 74.44 197 GLU A C 1
ATOM 1632 O O . GLU A 1 197 ? -15.171 10.895 0.562 1.00 74.44 197 GLU A O 1
ATOM 1637 N N . GLU A 1 198 ? -16.558 12.143 1.826 1.00 83.75 198 GLU A N 1
ATOM 1638 C CA . GLU A 1 198 ? -17.369 12.694 0.728 1.00 83.75 198 GLU A CA 1
ATOM 1639 C C . GLU A 1 198 ? -16.572 13.633 -0.198 1.00 83.75 198 GLU A C 1
ATOM 1641 O O . GLU A 1 198 ? -16.906 13.801 -1.372 1.00 83.75 198 GLU A O 1
ATOM 1646 N N . MET A 1 199 ? -15.488 14.236 0.299 1.00 84.94 199 MET A N 1
ATOM 1647 C CA . MET A 1 199 ? -14.587 15.074 -0.493 1.00 84.94 199 MET A CA 1
ATOM 1648 C C . MET A 1 199 ? -13.873 14.297 -1.607 1.00 84.94 199 MET A C 1
ATOM 1650 O O . MET A 1 199 ? -13.253 13.257 -1.366 1.00 84.94 199 MET A O 1
ATOM 1654 N N . ASN A 1 200 ? -13.825 14.881 -2.810 1.00 85.88 200 ASN A N 1
ATOM 1655 C CA . ASN A 1 200 ? -12.950 14.384 -3.872 1.00 85.88 200 ASN A CA 1
ATOM 1656 C C . ASN A 1 200 ? -11.454 14.589 -3.526 1.00 85.88 200 ASN A C 1
ATOM 1658 O O . ASN A 1 200 ? -11.081 15.389 -2.659 1.00 85.88 200 ASN A O 1
ATOM 1662 N N . ASP A 1 201 ? -10.585 13.822 -4.191 1.00 78.81 201 ASP A N 1
ATOM 1663 C CA . ASP A 1 201 ? -9.157 13.754 -3.856 1.00 78.81 201 ASP A CA 1
ATOM 1664 C C . ASP A 1 201 ? -8.426 15.103 -4.072 1.00 78.81 201 ASP A C 1
ATOM 1666 O O . ASP A 1 201 ? -7.496 15.409 -3.317 1.00 78.81 201 ASP A O 1
ATOM 1670 N N . ASP A 1 202 ? -8.879 15.936 -5.017 1.00 81.88 202 ASP A N 1
ATOM 1671 C CA . ASP A 1 202 ? -8.298 17.254 -5.315 1.00 81.88 202 ASP A CA 1
ATOM 1672 C C . ASP A 1 202 ? -8.586 18.279 -4.212 1.00 81.88 202 ASP A C 1
ATOM 1674 O O . ASP A 1 202 ? -7.660 18.914 -3.700 1.00 81.88 202 ASP A O 1
ATOM 1678 N N . VAL A 1 203 ? -9.839 18.365 -3.753 1.00 83.06 203 VAL A N 1
ATOM 1679 C CA . VAL A 1 203 ? -10.231 19.224 -2.622 1.00 83.06 203 VAL A CA 1
ATOM 1680 C C . VAL A 1 203 ? -9.495 18.794 -1.353 1.00 83.06 203 VAL A C 1
ATOM 1682 O O . VAL A 1 203 ? -8.974 19.621 -0.600 1.00 83.06 203 VAL A O 1
ATOM 1685 N N . ARG A 1 204 ? -9.366 17.479 -1.123 1.00 80.06 204 ARG A N 1
ATOM 1686 C CA . ARG A 1 204 ? -8.624 16.958 0.036 1.00 80.06 204 ARG A CA 1
ATOM 1687 C C . ARG A 1 204 ? -7.138 17.330 -0.018 1.00 80.06 204 ARG A C 1
ATOM 1689 O O . ARG A 1 204 ? -6.512 17.512 1.032 1.00 80.06 204 ARG A O 1
ATOM 1696 N N . LYS A 1 205 ? -6.553 17.409 -1.214 1.00 80.94 205 LYS A N 1
ATOM 1697 C CA . LYS A 1 205 ? -5.160 17.819 -1.423 1.00 80.94 205 LYS A CA 1
ATOM 1698 C C . LYS A 1 205 ? -4.980 19.314 -1.162 1.00 80.94 205 LYS A C 1
ATOM 1700 O O . LYS A 1 205 ? -4.098 19.665 -0.382 1.00 80.94 205 LYS A O 1
ATOM 1705 N N . GLU A 1 206 ? -5.840 20.158 -1.724 1.00 82.50 206 GLU A N 1
ATOM 1706 C CA . GLU A 1 206 ? -5.809 21.612 -1.518 1.00 82.50 206 GLU A CA 1
ATOM 1707 C C . GLU A 1 206 ? -5.905 21.973 -0.027 1.00 82.50 206 GLU A C 1
ATOM 1709 O O . GLU A 1 206 ? -5.054 22.687 0.508 1.00 82.50 206 GLU A O 1
ATOM 1714 N N . LEU A 1 207 ? -6.864 21.377 0.690 1.00 83.56 207 LEU A N 1
ATOM 1715 C CA . LEU A 1 207 ? -7.019 21.587 2.132 1.00 83.56 207 LEU A CA 1
ATOM 1716 C C . LEU A 1 207 ? -5.802 21.116 2.934 1.00 83.56 207 LEU A C 1
ATOM 1718 O O . LEU A 1 207 ? -5.450 21.719 3.947 1.00 83.56 207 LEU A O 1
ATOM 1722 N N . ARG A 1 208 ? -5.131 20.044 2.501 1.00 78.50 208 ARG A N 1
ATOM 1723 C CA . ARG A 1 208 ? -3.905 19.564 3.152 1.00 78.50 208 ARG A CA 1
ATOM 1724 C C . ARG A 1 208 ? -2.748 20.539 2.957 1.00 78.50 208 ARG A C 1
ATOM 1726 O O . ARG A 1 208 ? -1.949 20.712 3.879 1.00 78.50 208 ARG A O 1
ATOM 1733 N N . ASP A 1 209 ? -2.656 21.155 1.785 1.00 82.00 209 ASP A N 1
ATOM 1734 C CA . ASP A 1 209 ? -1.589 22.095 1.456 1.00 82.00 209 ASP A CA 1
ATOM 1735 C C . ASP A 1 209 ? -1.702 23.402 2.261 1.00 82.00 209 ASP A C 1
ATOM 1737 O O . ASP A 1 209 ? -0.667 23.942 2.652 1.00 82.00 209 ASP A O 1
ATOM 1741 N N . LEU A 1 210 ? -2.913 23.832 2.650 1.00 79.62 210 LEU A N 1
ATOM 1742 C CA . LEU A 1 210 ? -3.116 24.975 3.563 1.00 79.62 210 LEU A CA 1
ATOM 1743 C C . LEU A 1 210 ? -2.399 24.809 4.912 1.00 79.62 210 LEU A C 1
ATOM 1745 O O . LEU A 1 210 ? -1.848 25.765 5.456 1.00 79.62 210 LEU A O 1
ATOM 1749 N N . TYR A 1 211 ? -2.386 23.592 5.459 1.00 70.81 211 TYR A N 1
ATOM 1750 C CA . TYR A 1 211 ? -1.769 23.299 6.759 1.00 70.81 211 TYR A CA 1
ATOM 1751 C C . TYR A 1 211 ? -0.322 22.801 6.642 1.00 70.81 211 TYR A C 1
ATOM 1753 O O . TYR A 1 211 ? 0.331 22.502 7.648 1.00 70.81 211 TYR A O 1
ATOM 1761 N N . ARG A 1 212 ? 0.215 22.711 5.421 1.00 70.62 212 ARG A N 1
ATOM 1762 C CA . ARG A 1 212 ? 1.584 22.264 5.181 1.00 70.62 212 ARG A CA 1
ATOM 1763 C C . ARG A 1 212 ? 2.551 23.420 5.434 1.00 70.62 212 ARG A C 1
ATOM 1765 O O . ARG A 1 212 ? 2.583 24.391 4.688 1.00 70.62 212 ARG A O 1
ATOM 1772 N N . LYS A 1 213 ? 3.393 23.308 6.471 1.00 62.09 213 LYS A N 1
ATOM 1773 C CA . LYS A 1 213 ? 4.438 24.315 6.741 1.00 62.09 213 LYS A CA 1
ATOM 1774 C C . LYS A 1 213 ? 5.320 24.519 5.493 1.00 62.09 213 LYS A C 1
ATOM 1776 O O . LYS A 1 213 ? 5.782 23.520 4.927 1.00 62.09 213 LYS A O 1
ATOM 1781 N N . PRO A 1 214 ? 5.594 25.770 5.076 1.00 63.59 214 PRO A N 1
ATOM 1782 C CA . PRO A 1 214 ? 6.458 26.027 3.933 1.00 63.59 214 PRO A CA 1
ATOM 1783 C C . PRO A 1 214 ? 7.861 25.484 4.215 1.00 63.59 214 PRO A C 1
ATOM 1785 O O . PRO A 1 214 ? 8.403 25.646 5.311 1.00 63.59 214 PRO A O 1
ATOM 1788 N N . LYS A 1 215 ? 8.455 24.810 3.224 1.00 58.44 215 LYS A N 1
ATOM 1789 C CA . LYS A 1 215 ? 9.833 24.318 3.329 1.00 58.44 215 LYS A CA 1
ATOM 1790 C C . LYS A 1 215 ? 10.763 25.522 3.498 1.00 58.44 215 LYS A C 1
ATOM 1792 O O . LYS A 1 215 ? 10.751 26.424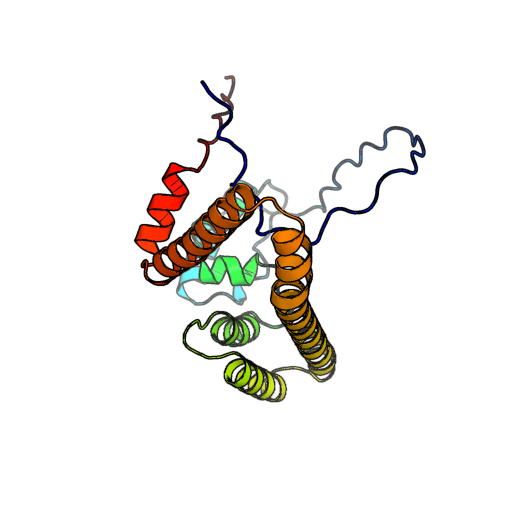 2.661 1.00 58.44 215 LYS A O 1
ATOM 1797 N N . SER A 1 216 ? 11.570 25.538 4.559 1.00 53.78 216 SER A N 1
ATOM 1798 C CA . SER A 1 216 ? 12.598 26.561 4.735 1.00 53.78 216 SER A CA 1
ATOM 1799 C C . SER A 1 216 ? 13.566 26.499 3.552 1.00 53.78 216 SER A C 1
ATOM 1801 O O . SER A 1 216 ? 14.224 25.486 3.308 1.00 53.78 216 SER A O 1
ATOM 1803 N N . LYS A 1 217 ? 13.631 27.585 2.775 1.00 49.19 217 LYS A N 1
ATOM 1804 C CA . LYS A 1 217 ? 14.664 27.764 1.755 1.00 49.19 217 LYS A CA 1
ATOM 1805 C C . LYS A 1 217 ? 15.998 27.875 2.495 1.00 49.19 217 LYS A C 1
ATOM 1807 O O . LYS A 1 217 ? 16.312 28.933 3.029 1.00 49.19 217 LYS A O 1
ATOM 1812 N N . LYS A 1 218 ? 16.775 26.788 2.566 1.00 50.59 218 LYS A N 1
ATOM 1813 C CA . LYS A 1 218 ? 18.199 26.899 2.902 1.00 50.59 218 LYS A CA 1
ATOM 1814 C C . LYS A 1 218 ? 18.840 27.725 1.790 1.00 50.59 218 LYS A C 1
ATOM 1816 O O . LYS A 1 218 ? 18.893 27.282 0.645 1.00 50.59 218 LYS A O 1
ATOM 1821 N N . SER A 1 219 ? 19.245 28.944 2.122 1.00 46.59 219 SER A N 1
ATOM 1822 C CA . SER A 1 219 ? 20.020 29.809 1.246 1.00 46.59 219 SER A CA 1
ATOM 1823 C C . SER A 1 219 ? 21.300 29.078 0.843 1.00 46.59 219 SER A C 1
ATOM 1825 O O . SER A 1 219 ? 22.114 28.706 1.687 1.00 46.59 219 SER A O 1
ATOM 1827 N N . ARG A 1 220 ? 21.470 28.848 -0.463 1.00 47.38 220 ARG A N 1
ATOM 1828 C CA . ARG A 1 220 ? 22.791 28.597 -1.040 1.00 47.38 220 ARG A CA 1
ATOM 1829 C C . ARG A 1 220 ? 23.603 29.866 -0.782 1.00 47.38 220 ARG A C 1
ATOM 1831 O O . ARG A 1 220 ? 23.298 30.904 -1.362 1.00 47.38 220 ARG A O 1
ATOM 1838 N N . LYS A 1 221 ? 24.555 29.810 0.151 1.00 47.53 221 LYS A N 1
ATOM 1839 C CA . LYS A 1 221 ? 25.616 30.816 0.214 1.00 47.53 221 LYS A CA 1
ATOM 1840 C C . LYS A 1 221 ? 26.486 30.609 -1.024 1.00 47.53 221 LYS A C 1
ATOM 1842 O O . LYS A 1 221 ? 26.974 29.499 -1.234 1.00 47.53 221 LYS A O 1
ATOM 1847 N N . SER A 1 222 ? 26.532 31.655 -1.846 1.00 43.59 222 SER A N 1
ATOM 1848 C CA . SER A 1 222 ? 27.545 31.872 -2.877 1.00 43.59 222 SER A CA 1
ATOM 1849 C C . SER A 1 222 ? 28.922 32.043 -2.250 1.00 43.59 222 SER A C 1
ATOM 1851 O O . SER A 1 222 ? 28.977 32.388 -1.046 1.00 43.59 222 SER A O 1
#

Secondary structure (DSSP, 8-state):
-------S--S--S----------------------------GGGGGS-HHHHHHHHHHTTT--TTS--HHHHHHHHHHS-HHHHHHHHS---GGGTTS-HHHHHHHHHHHH-TTS-HHHHHHHHHHHHHHH--HHHHHHHHHHHHHHHHHHHHHHHHHHHIIIIIHHHHHHHS-HHHHHHHHHHHHHHHHHHHHHHHS-HHHHHHHHHHTSPPPP------

pLDDT: mean 72.99, std 20.79, range [25.92, 97.25]

Organism: NCBI:txid637853

InterPro domains:
  IPR052823 SXP/RAL-2-related [PTHR21593] (82-211)

Radius of gyration: 24.51 Å; chains: 1; bounding box: 55×56×59 Å